Protein AF-A0AAD7VH04-F1 (afdb_monomer_lite)

Secondary structure (DSSP, 8-state):
----TT--S-GGG-SSEE----HHHHHHHHTTTS-HHHHHHHHHHHHHHHTTSHHHHHHTTTTEEEE-SS-GGGG---SS-TTS-S-STTTSHHHHHSEEEESS--S-TTEEE-----S---SSHHHHHHHHHHHHHS---BSEEEEE---TT---HHHHHHHHHHHH-TTEEEEE-BTTBGGGTSHHHHHHHHHTBSS------

InterPro domains:
  IPR004263 Exostosin-like [PTHR11062] (1-199)
  IPR040911 Exostosin, GT47 domain [PF03016] (5-199)

Structure (mmCIF, N/CA/C/O backbone):
data_AF-A0AAD7VH04-F1
#
_entry.id   AF-A0AAD7VH04-F1
#
loop_
_atom_site.group_PDB
_atom_site.id
_atom_site.type_symbol
_atom_site.label_atom_id
_atom_site.label_alt_id
_atom_site.label_comp_id
_atom_site.label_asym_id
_atom_site.label_entity_id
_atom_site.label_seq_id
_atom_site.pdbx_PDB_ins_code
_atom_site.Cartn_x
_atom_site.Cartn_y
_atom_site.Cartn_z
_atom_site.occupancy
_atom_site.B_iso_or_equiv
_atom_site.auth_seq_id
_atom_site.auth_comp_id
_atom_site.auth_asym_id
_atom_site.auth_atom_id
_atom_site.pdbx_PDB_model_num
ATOM 1 N N . MET A 1 1 ? -6.159 -12.070 -13.366 1.00 57.44 1 MET A N 1
ATOM 2 C CA . MET A 1 1 ? -6.227 -10.963 -14.353 1.00 57.44 1 MET A CA 1
ATOM 3 C C . MET A 1 1 ? -6.157 -11.444 -15.817 1.00 57.44 1 MET A C 1
ATOM 5 O O . MET A 1 1 ? -5.460 -10.833 -16.609 1.00 57.44 1 MET A O 1
ATOM 9 N N . LYS A 1 2 ? -6.864 -12.516 -16.225 1.00 64.00 2 LYS A N 1
ATOM 10 C CA . LYS A 1 2 ? -6.882 -12.986 -17.639 1.00 64.00 2 LYS A CA 1
ATOM 11 C C . LYS A 1 2 ? -8.284 -13.033 -18.264 1.00 64.00 2 LYS A C 1
ATOM 13 O O . LYS A 1 2 ? -8.448 -13.551 -19.357 1.00 64.00 2 LYS A O 1
ATOM 18 N N . GLN A 1 3 ? -9.291 -12.537 -17.551 1.00 72.38 3 GLN A N 1
ATOM 19 C CA . GLN A 1 3 ? -10.704 -12.742 -17.887 1.00 72.38 3 GLN A CA 1
ATOM 20 C C . GLN A 1 3 ? -11.363 -11.506 -18.515 1.00 72.38 3 GLN A C 1
ATOM 22 O O . GLN A 1 3 ? -12.528 -11.557 -18.893 1.00 72.38 3 GLN A O 1
ATOM 27 N N . TYR A 1 4 ? -10.636 -10.393 -18.634 1.00 80.25 4 TYR A N 1
ATOM 28 C CA . TYR A 1 4 ? -11.190 -9.152 -19.162 1.00 80.25 4 TYR A CA 1
ATOM 29 C C . TYR A 1 4 ? -11.012 -9.078 -20.678 1.00 80.25 4 TYR A C 1
ATOM 31 O O . TYR A 1 4 ? -9.911 -9.280 -21.189 1.00 80.25 4 TYR A O 1
ATOM 39 N N . LYS A 1 5 ? -12.094 -8.743 -21.390 1.00 86.06 5 LYS A N 1
ATOM 40 C CA . LYS A 1 5 ? -12.118 -8.625 -22.860 1.00 86.06 5 LYS A CA 1
ATOM 41 C C . LYS A 1 5 ? -11.150 -7.565 -23.403 1.00 86.06 5 LYS A C 1
ATOM 43 O O . LYS A 1 5 ? -10.747 -7.652 -24.553 1.00 86.06 5 LYS A O 1
ATOM 48 N N . CYS A 1 6 ? -10.772 -6.584 -22.583 1.00 88.06 6 CYS A N 1
ATOM 49 C CA . CYS A 1 6 ? -9.839 -5.513 -22.940 1.00 88.06 6 CYS A CA 1
ATOM 50 C C . CYS A 1 6 ? -8.355 -5.915 -22.862 1.00 88.06 6 CYS A C 1
ATOM 52 O O . CYS A 1 6 ? -7.484 -5.086 -23.116 1.00 88.06 6 CYS A O 1
ATOM 54 N N . LEU A 1 7 ? -8.041 -7.163 -22.500 1.00 90.94 7 LEU A N 1
ATOM 55 C CA . LEU A 1 7 ? -6.663 -7.639 -22.445 1.00 90.94 7 LEU A CA 1
ATOM 56 C C . LEU A 1 7 ? -6.190 -8.073 -23.830 1.00 90.94 7 LEU A C 1
ATOM 58 O O . LEU A 1 7 ? -6.843 -8.860 -24.510 1.00 90.94 7 LEU A O 1
ATOM 62 N N . THR A 1 8 ? -4.998 -7.622 -24.207 1.00 91.69 8 THR A N 1
ATOM 63 C CA . THR A 1 8 ? -4.321 -8.038 -25.436 1.00 91.69 8 THR A CA 1
ATOM 64 C C . THR A 1 8 ? -2.970 -8.661 -25.105 1.00 91.69 8 THR A C 1
ATOM 66 O O . THR A 1 8 ? -2.280 -8.233 -24.182 1.00 91.69 8 THR A O 1
ATOM 69 N N . LYS A 1 9 ? -2.584 -9.688 -25.869 1.00 89.19 9 LYS A N 1
ATOM 70 C CA . LYS A 1 9 ? -1.216 -10.233 -25.848 1.00 89.19 9 LYS A CA 1
ATOM 71 C C . LYS A 1 9 ? -0.263 -9.436 -26.742 1.00 89.19 9 LYS A C 1
ATOM 73 O O . LYS A 1 9 ? 0.945 -9.578 -26.612 1.00 89.19 9 LYS A O 1
ATOM 78 N N . ASN A 1 10 ? -0.805 -8.631 -27.654 1.00 92.38 10 ASN A N 1
ATOM 79 C CA . ASN A 1 10 ? -0.037 -7.764 -28.533 1.00 92.38 10 ASN A CA 1
ATOM 80 C C . ASN A 1 10 ? 0.115 -6.390 -27.868 1.00 92.38 10 ASN A C 1
ATOM 82 O O . ASN A 1 10 ? -0.846 -5.616 -27.821 1.00 92.38 10 ASN A O 1
ATOM 86 N N . SER A 1 11 ? 1.315 -6.100 -27.357 1.00 92.06 11 SER A N 1
ATOM 87 C CA . SER A 1 11 ? 1.623 -4.853 -26.649 1.00 92.06 11 SER A CA 1
ATOM 88 C C . SER A 1 11 ? 1.484 -3.611 -27.534 1.00 92.06 11 SER A C 1
ATOM 90 O O . SER A 1 11 ? 1.117 -2.551 -27.031 1.00 92.06 11 SER A O 1
ATOM 92 N N . SER A 1 12 ? 1.651 -3.734 -28.856 1.00 91.25 12 SER A N 1
ATOM 93 C CA . SER A 1 12 ? 1.447 -2.625 -29.798 1.00 91.25 12 SER A CA 1
ATOM 94 C C . SER A 1 12 ? 0.001 -2.123 -29.831 1.00 91.25 12 SER A C 1
ATOM 96 O O . SER A 1 12 ? -0.220 -0.949 -30.109 1.00 91.25 12 SER A O 1
ATOM 98 N N . LEU A 1 13 ? -0.974 -2.981 -29.506 1.00 93.56 13 LEU A N 1
ATOM 99 C CA . LEU A 1 13 ? -2.397 -2.623 -29.430 1.00 93.56 13 LEU A CA 1
ATOM 100 C C . LEU A 1 13 ? -2.828 -2.153 -28.031 1.00 93.56 13 LEU A C 1
ATOM 102 O O . LEU A 1 13 ? -3.949 -1.683 -27.860 1.00 93.56 13 LEU A O 1
ATOM 106 N N . ALA A 1 14 ? -1.979 -2.317 -27.013 1.00 94.56 14 ALA A N 1
ATOM 107 C CA . ALA A 1 14 ? -2.334 -1.987 -25.639 1.00 94.56 14 ALA A CA 1
ATOM 108 C C . ALA A 1 14 ? -2.303 -0.469 -25.418 1.00 94.56 14 ALA A C 1
ATOM 110 O O . ALA A 1 14 ? -1.283 0.158 -25.690 1.00 94.56 14 ALA A O 1
ATOM 111 N N . SER A 1 15 ? -3.365 0.122 -24.869 1.00 94.81 15 SER A N 1
ATOM 112 C CA . SER A 1 15 ? -3.372 1.545 -24.478 1.00 94.81 15 SER A CA 1
ATOM 113 C C . SER A 1 15 ? -2.622 1.809 -23.169 1.00 94.81 15 SER A C 1
ATOM 115 O O . SER A 1 15 ? -2.096 2.898 -22.970 1.00 94.81 15 SER A O 1
ATOM 117 N N . VAL A 1 16 ? -2.571 0.809 -22.286 1.00 94.94 16 VAL A N 1
ATOM 118 C CA . VAL A 1 16 ? -1.882 0.846 -20.990 1.00 94.94 16 VAL A CA 1
ATOM 119 C C . VAL A 1 16 ? -1.194 -0.488 -20.727 1.00 94.94 16 VAL A C 1
ATOM 121 O O . VAL A 1 16 ? -1.650 -1.533 -21.196 1.00 94.94 16 VAL A O 1
ATOM 124 N N . ILE A 1 17 ? -0.099 -0.456 -19.973 1.00 95.81 17 ILE A N 1
ATOM 125 C CA . ILE A 1 17 ? 0.767 -1.606 -19.726 1.00 95.81 17 ILE A CA 1
ATOM 126 C C . ILE A 1 17 ? 0.901 -1.818 -18.222 1.00 95.81 17 ILE A C 1
ATOM 128 O O . ILE A 1 17 ? 1.404 -0.971 -17.487 1.00 95.81 17 ILE A O 1
ATOM 132 N N . PHE A 1 18 ? 0.448 -2.978 -17.758 1.00 94.94 18 PHE A N 1
ATOM 133 C CA . PHE A 1 18 ? 0.618 -3.368 -16.367 1.00 94.94 18 PHE A CA 1
ATOM 134 C C . PHE A 1 18 ? 2.040 -3.887 -16.127 1.00 94.94 18 PHE A C 1
ATOM 136 O O . PHE A 1 18 ? 2.479 -4.840 -16.774 1.00 94.94 18 PHE A O 1
ATOM 143 N N . VAL A 1 19 ? 2.742 -3.292 -15.167 1.00 95.88 19 VAL A N 1
ATOM 144 C CA . VAL A 1 19 ? 4.059 -3.738 -14.711 1.00 95.88 19 VAL A CA 1
ATOM 145 C C . VAL A 1 19 ? 3.867 -4.757 -13.595 1.00 95.88 19 VAL A C 1
ATOM 147 O O . VAL A 1 19 ? 3.449 -4.422 -12.485 1.00 95.88 19 VAL A O 1
ATOM 150 N N . LEU A 1 20 ? 4.188 -6.017 -13.889 1.00 92.88 20 LEU A N 1
ATOM 151 C CA . LEU A 1 20 ? 4.135 -7.100 -12.912 1.00 92.88 20 LEU A CA 1
ATOM 152 C C . LEU A 1 20 ? 5.330 -7.004 -11.955 1.00 92.88 20 LEU A C 1
ATOM 154 O O . LEU A 1 20 ? 6.357 -7.645 -12.157 1.00 92.88 20 LEU A O 1
ATOM 158 N N . PHE A 1 21 ? 5.175 -6.198 -10.910 1.00 95.44 21 PHE A N 1
ATOM 159 C CA . PHE A 1 21 ? 6.132 -6.075 -9.819 1.00 95.44 21 PHE A CA 1
ATOM 160 C C . PHE A 1 21 ? 5.371 -5.994 -8.495 1.00 95.44 21 PHE A C 1
ATOM 162 O O . PHE A 1 21 ? 4.589 -5.068 -8.277 1.00 95.44 21 PHE A O 1
ATOM 169 N N . TYR A 1 22 ? 5.573 -6.974 -7.613 1.00 94.81 22 TYR A N 1
ATOM 170 C CA . TYR A 1 22 ? 4.897 -7.043 -6.315 1.00 94.81 22 TYR A CA 1
ATOM 171 C C . TYR A 1 22 ? 5.566 -6.113 -5.297 1.00 94.81 22 TYR A C 1
ATOM 173 O O . TYR A 1 22 ? 6.101 -6.567 -4.289 1.00 94.81 22 TYR A O 1
ATOM 181 N N . ALA A 1 23 ? 5.525 -4.807 -5.564 1.00 95.12 23 ALA A N 1
ATOM 182 C CA . ALA A 1 23 ? 6.267 -3.793 -4.818 1.00 95.12 23 ALA A CA 1
ATOM 183 C C . ALA A 1 23 ? 6.046 -3.877 -3.300 1.00 95.12 23 ALA A C 1
ATOM 185 O O . ALA A 1 23 ? 6.995 -3.780 -2.533 1.00 95.12 23 ALA A O 1
ATOM 186 N N . GLY A 1 24 ? 4.805 -4.102 -2.860 1.00 93.88 24 GLY A N 1
ATOM 187 C CA . GLY A 1 24 ? 4.454 -4.226 -1.446 1.00 93.88 24 GLY A CA 1
ATOM 188 C C . GLY A 1 24 ? 5.037 -5.458 -0.751 1.00 93.88 24 GLY A C 1
ATOM 189 O O . GLY A 1 24 ? 5.383 -5.376 0.427 1.00 93.88 24 GLY A O 1
ATOM 190 N N . LEU A 1 25 ? 5.155 -6.581 -1.468 1.00 93.81 25 LEU A N 1
ATOM 191 C CA . LEU A 1 25 ? 5.804 -7.793 -0.955 1.00 93.81 25 LEU A CA 1
ATOM 192 C C . LEU A 1 25 ? 7.324 -7.634 -0.950 1.00 93.81 25 LEU A C 1
ATOM 194 O O . LEU A 1 25 ? 7.975 -8.038 0.005 1.00 93.81 25 LEU A O 1
ATOM 198 N N . ASP A 1 26 ? 7.876 -7.018 -1.994 1.00 95.25 26 ASP A N 1
ATOM 199 C CA . ASP A 1 26 ? 9.303 -6.723 -2.104 1.00 95.25 26 ASP A CA 1
ATOM 200 C C . ASP A 1 26 ? 9.768 -5.811 -0.959 1.00 95.25 26 ASP A C 1
ATOM 202 O O . ASP A 1 26 ? 10.578 -6.227 -0.135 1.00 95.25 26 ASP A O 1
ATOM 206 N N . VAL A 1 27 ? 9.156 -4.630 -0.798 1.00 94.25 27 VAL A N 1
ATOM 207 C CA . VAL A 1 27 ? 9.502 -3.728 0.312 1.00 94.25 27 VAL A CA 1
ATOM 208 C C . VAL A 1 27 ? 9.226 -4.360 1.674 1.00 94.25 27 VAL A C 1
ATOM 210 O O . VAL A 1 27 ? 10.003 -4.172 2.605 1.00 94.25 27 VAL A O 1
ATOM 213 N N . GLY A 1 28 ? 8.144 -5.135 1.805 1.00 92.62 28 GLY A N 1
ATOM 214 C CA . GLY A 1 28 ? 7.738 -5.747 3.069 1.00 92.62 28 GLY A CA 1
ATOM 215 C C . GLY A 1 28 ? 8.790 -6.676 3.675 1.00 92.62 28 GLY A C 1
ATOM 216 O O . GLY A 1 28 ? 8.825 -6.815 4.892 1.00 92.62 28 GLY A O 1
ATOM 217 N N . GLN A 1 29 ? 9.667 -7.260 2.856 1.00 92.44 29 GLN A N 1
ATOM 218 C CA . GLN A 1 29 ? 10.760 -8.119 3.319 1.00 92.44 29 GLN A CA 1
ATOM 219 C C . GLN A 1 29 ? 11.916 -7.331 3.950 1.00 92.44 29 GLN A C 1
ATOM 221 O O . GLN A 1 29 ? 12.637 -7.881 4.778 1.00 92.44 29 GLN A O 1
ATOM 226 N N . TYR A 1 30 ? 12.088 -6.056 3.581 1.00 93.00 30 TYR A N 1
ATOM 227 C CA . TYR A 1 30 ? 13.303 -5.286 3.881 1.00 93.00 30 TYR A CA 1
ATOM 228 C C . TYR A 1 30 ? 13.056 -3.975 4.650 1.00 93.00 30 TYR A C 1
ATOM 230 O O . TYR A 1 30 ? 13.993 -3.243 4.963 1.00 93.00 30 TYR A O 1
ATOM 238 N N . LEU A 1 31 ? 11.802 -3.637 4.956 1.00 89.19 31 LEU A N 1
ATOM 239 C CA . LEU A 1 31 ? 11.424 -2.296 5.420 1.00 89.19 31 LEU A CA 1
ATOM 240 C C . LEU A 1 31 ? 11.934 -1.919 6.821 1.00 89.19 31 LEU A C 1
ATOM 242 O O . LEU A 1 31 ? 12.114 -0.734 7.082 1.00 89.19 31 LEU A O 1
ATOM 246 N N . TRP A 1 32 ? 12.160 -2.895 7.705 1.00 85.19 32 TRP A N 1
ATOM 247 C CA . TRP A 1 32 ? 12.520 -2.650 9.107 1.00 85.19 32 TRP A CA 1
ATOM 248 C C . TRP A 1 32 ? 14.035 -2.688 9.339 1.00 85.19 32 TRP A C 1
ATOM 250 O O . TRP A 1 32 ? 14.642 -1.639 9.533 1.00 85.19 32 TRP A O 1
ATOM 260 N N . ASP A 1 33 ? 14.664 -3.860 9.231 1.00 86.19 33 ASP A N 1
ATOM 261 C CA . ASP A 1 33 ? 16.024 -4.079 9.761 1.00 86.19 33 ASP A CA 1
ATOM 262 C C . ASP A 1 33 ? 17.125 -4.156 8.689 1.00 86.19 33 ASP A C 1
ATOM 264 O O . ASP A 1 33 ? 18.219 -4.663 8.931 1.00 86.19 33 ASP A O 1
ATOM 268 N N . PHE A 1 34 ? 16.846 -3.667 7.480 1.00 92.81 34 PHE A N 1
ATOM 269 C CA . PHE A 1 34 ? 17.795 -3.694 6.363 1.00 92.81 34 PHE A CA 1
ATOM 270 C C . PHE A 1 34 ? 18.223 -2.292 5.943 1.00 92.81 34 PHE A C 1
ATOM 272 O O . PHE A 1 34 ? 17.442 -1.350 6.036 1.00 92.81 34 PHE A O 1
ATOM 279 N N . ASN A 1 35 ? 19.443 -2.164 5.422 1.00 94.56 35 ASN A N 1
ATOM 280 C CA . ASN A 1 35 ? 19.941 -0.905 4.869 1.00 94.56 35 ASN A CA 1
ATOM 281 C C . ASN A 1 35 ? 19.254 -0.531 3.540 1.00 94.56 35 ASN A C 1
ATOM 283 O O . ASN A 1 35 ? 18.640 -1.366 2.862 1.00 94.56 35 ASN A O 1
ATOM 287 N N . ILE A 1 36 ? 19.394 0.732 3.134 1.00 96.00 36 ILE A N 1
ATOM 288 C CA . ILE A 1 36 ? 18.779 1.264 1.914 1.00 96.00 36 ILE A CA 1
ATOM 289 C C . ILE A 1 36 ? 19.257 0.568 0.639 1.00 96.00 36 ILE A C 1
ATOM 291 O O . ILE A 1 36 ? 18.503 0.515 -0.330 1.00 96.00 36 ILE A O 1
ATOM 295 N N . PHE A 1 37 ? 20.471 0.006 0.622 1.00 95.56 37 PHE A N 1
ATOM 296 C CA . PHE A 1 37 ? 20.987 -0.708 -0.547 1.00 95.56 37 PHE A CA 1
ATOM 297 C C . PHE A 1 37 ? 20.201 -1.990 -0.813 1.00 95.56 37 PHE A C 1
ATOM 299 O O . PHE A 1 37 ? 19.857 -2.255 -1.963 1.00 95.56 37 PHE A O 1
ATOM 306 N N . VAL A 1 38 ? 19.880 -2.751 0.237 1.00 96.50 38 VAL A N 1
ATOM 307 C CA . VAL A 1 38 ? 19.041 -3.952 0.130 1.00 96.50 38 VAL A CA 1
ATOM 308 C C . VAL A 1 38 ? 17.605 -3.564 -0.219 1.00 96.50 38 VAL A C 1
ATOM 310 O O . VAL A 1 38 ? 17.035 -4.128 -1.149 1.00 96.50 38 VAL A O 1
ATOM 313 N N . ARG A 1 39 ? 17.047 -2.547 0.456 1.00 95.81 39 ARG A N 1
ATOM 314 C CA . ARG A 1 39 ? 15.681 -2.051 0.199 1.00 95.81 39 ARG A CA 1
ATOM 315 C C . ARG A 1 39 ? 15.471 -1.598 -1.252 1.00 95.81 39 ARG A C 1
ATOM 317 O O . ARG A 1 39 ? 14.383 -1.767 -1.793 1.00 95.81 39 ARG A O 1
ATOM 324 N N . ASP A 1 40 ? 16.491 -1.013 -1.880 1.00 97.12 40 ASP A N 1
ATOM 325 C CA . ASP A 1 40 ? 16.407 -0.472 -3.241 1.00 97.12 40 ASP A CA 1
ATOM 326 C C . ASP A 1 40 ? 16.902 -1.436 -4.336 1.00 97.12 40 ASP A C 1
ATOM 328 O O . ASP A 1 40 ? 16.769 -1.111 -5.520 1.00 97.12 40 ASP A O 1
ATOM 332 N N . ALA A 1 41 ? 17.457 -2.604 -3.989 1.00 96.94 41 ALA A N 1
ATOM 333 C CA . ALA A 1 41 ? 18.080 -3.525 -4.944 1.00 96.94 41 ALA A CA 1
ATOM 334 C C . ALA A 1 41 ? 17.102 -4.019 -6.028 1.00 96.94 41 ALA A C 1
ATOM 336 O O . ALA A 1 41 ? 17.278 -3.684 -7.205 1.00 96.94 41 ALA A O 1
ATOM 337 N N . SER A 1 42 ? 16.044 -4.747 -5.651 1.00 96.44 42 SER A N 1
ATOM 338 C CA . SER A 1 42 ? 15.042 -5.252 -6.605 1.00 96.44 42 SER A CA 1
ATOM 339 C C . SER A 1 42 ? 14.320 -4.123 -7.352 1.00 96.44 42 SER A C 1
ATOM 341 O O . SER A 1 42 ? 14.213 -4.205 -8.579 1.00 96.44 42 SER A O 1
ATOM 343 N N . PRO A 1 43 ? 13.876 -3.030 -6.689 1.00 96.62 43 PRO A N 1
ATOM 344 C CA . PRO A 1 43 ? 13.309 -1.866 -7.365 1.00 96.62 43 PRO A CA 1
ATOM 345 C C . PRO A 1 43 ? 14.216 -1.298 -8.463 1.00 96.62 43 PRO A C 1
ATOM 347 O O . PRO A 1 43 ? 13.759 -1.012 -9.572 1.00 96.62 43 PRO A O 1
ATOM 350 N N . LYS A 1 44 ? 15.516 -1.163 -8.185 1.00 97.19 44 LYS A N 1
ATOM 351 C CA . LYS A 1 44 ? 16.497 -0.630 -9.136 1.00 97.19 44 LYS A CA 1
ATOM 352 C C . LYS A 1 44 ? 16.720 -1.572 -10.316 1.00 97.19 44 LYS A C 1
ATOM 354 O O . LYS A 1 44 ? 16.824 -1.107 -11.453 1.00 97.19 44 LYS A O 1
ATOM 359 N N . GLU A 1 45 ? 16.798 -2.878 -10.079 1.00 97.25 45 GLU A N 1
ATOM 360 C CA . GLU A 1 45 ? 16.910 -3.871 -11.153 1.00 97.25 45 GLU A CA 1
ATOM 361 C C . GLU A 1 45 ? 15.658 -3.914 -12.028 1.00 97.25 45 GLU A C 1
ATOM 363 O O . GLU A 1 45 ? 15.770 -3.902 -13.257 1.00 97.25 45 GLU A O 1
ATOM 368 N N . GLN A 1 46 ? 14.476 -3.859 -11.412 1.00 96.50 46 GLN A N 1
ATOM 369 C CA . GLN A 1 46 ? 13.199 -3.803 -12.114 1.00 96.50 46 GLN A CA 1
ATOM 370 C C . GLN A 1 46 ? 13.126 -2.590 -13.048 1.00 96.50 46 GLN A C 1
ATOM 372 O O . GLN A 1 46 ? 12.747 -2.743 -14.210 1.00 96.50 46 GLN A O 1
ATOM 377 N N . MET A 1 47 ? 13.526 -1.399 -12.585 1.00 96.69 47 MET A N 1
ATOM 378 C CA . MET A 1 47 ? 13.529 -0.195 -13.425 1.00 96.69 47 MET A CA 1
ATOM 379 C C . MET A 1 47 ? 14.514 -0.302 -14.591 1.00 96.69 47 MET A C 1
ATOM 381 O O . MET A 1 47 ? 14.137 -0.047 -15.734 1.00 96.69 47 MET A O 1
ATOM 385 N N . LYS A 1 48 ? 15.740 -0.781 -14.339 1.00 96.62 48 LYS A N 1
ATOM 386 C CA . LYS A 1 48 ? 16.747 -1.017 -15.390 1.00 96.62 48 LYS A CA 1
ATOM 387 C C . LYS A 1 48 ? 16.295 -2.034 -16.436 1.00 96.62 48 LYS A C 1
ATOM 389 O O . LYS A 1 48 ? 16.674 -1.939 -17.603 1.00 96.62 48 LYS A O 1
ATOM 394 N N . TRP A 1 49 ? 15.569 -3.063 -16.014 1.00 96.69 49 TRP A N 1
ATOM 395 C CA . TRP A 1 49 ? 15.014 -4.073 -16.907 1.00 96.69 49 TRP A CA 1
ATOM 396 C C . TRP A 1 49 ? 13.864 -3.499 -17.733 1.00 96.69 49 TRP A C 1
ATOM 398 O O . TRP A 1 49 ? 13.792 -3.745 -18.938 1.00 96.69 49 TRP A O 1
ATOM 408 N N . LEU A 1 50 ? 12.993 -2.714 -17.096 1.00 96.50 50 LEU A N 1
ATOM 409 C CA . LEU A 1 50 ? 11.798 -2.151 -17.710 1.00 96.50 50 LEU A CA 1
ATOM 410 C C . LEU A 1 50 ? 12.144 -1.097 -18.764 1.00 96.50 50 LEU A C 1
ATOM 412 O O . LEU A 1 50 ? 11.612 -1.163 -19.868 1.00 96.50 50 LEU A O 1
ATOM 416 N N . SER A 1 51 ? 13.099 -0.202 -18.490 1.00 96.38 51 SER A N 1
ATOM 417 C CA . SER A 1 51 ? 13.508 0.846 -19.439 1.00 96.38 51 SER A CA 1
ATOM 418 C C . SER A 1 51 ? 14.134 0.317 -20.734 1.00 96.38 51 SER A C 1
ATOM 420 O O . SER A 1 51 ? 14.170 1.020 -21.746 1.00 96.38 51 SER A O 1
ATOM 422 N N . LYS A 1 52 ? 14.584 -0.944 -20.744 1.00 96.88 52 LYS A N 1
ATOM 423 C CA . LYS A 1 52 ? 15.110 -1.625 -21.938 1.00 96.88 52 LYS A CA 1
ATOM 424 C C . LYS A 1 52 ? 14.022 -2.242 -22.818 1.00 96.88 52 LYS A C 1
ATOM 426 O O . LYS A 1 52 ? 14.327 -2.662 -23.935 1.00 96.88 52 LYS A O 1
ATOM 431 N N . ARG A 1 53 ? 12.776 -2.327 -22.343 1.00 96.19 53 ARG A N 1
ATOM 432 C CA . ARG A 1 53 ? 11.675 -2.951 -23.085 1.00 96.19 53 ARG A CA 1
ATOM 433 C C . ARG A 1 53 ? 11.226 -2.065 -24.253 1.00 96.19 53 ARG A C 1
ATOM 435 O O . ARG A 1 53 ? 11.194 -0.843 -24.104 1.00 96.19 53 ARG A O 1
ATOM 442 N N . PRO A 1 54 ? 10.888 -2.637 -25.424 1.00 95.94 54 PRO A N 1
ATOM 443 C CA . PRO A 1 54 ? 10.387 -1.847 -26.548 1.00 95.94 54 PRO A CA 1
ATOM 444 C C . PRO A 1 54 ? 9.089 -1.112 -26.190 1.00 95.94 54 PRO A C 1
ATOM 446 O O . PRO A 1 54 ? 8.912 0.037 -26.587 1.00 95.94 54 PRO A O 1
ATOM 449 N N . GLU A 1 55 ? 8.240 -1.727 -25.365 1.00 96.00 55 GLU A N 1
ATOM 450 C CA . GLU A 1 55 ? 7.020 -1.133 -24.818 1.00 96.00 55 GLU A CA 1
ATOM 451 C C . GLU A 1 55 ? 7.282 0.184 -24.086 1.00 96.00 55 GLU A C 1
ATOM 453 O O . GLU A 1 55 ? 6.559 1.161 -24.278 1.00 96.00 55 GLU A O 1
ATOM 458 N N . TRP A 1 56 ? 8.352 0.232 -23.289 1.00 96.94 56 TRP A N 1
ATOM 459 C CA . TRP A 1 56 ? 8.726 1.418 -22.529 1.00 96.94 56 TRP A CA 1
ATOM 460 C C . TRP A 1 56 ? 9.006 2.615 -23.434 1.00 96.94 56 TRP A C 1
ATOM 462 O O . TRP A 1 56 ? 8.585 3.731 -23.142 1.00 96.94 56 TRP A O 1
ATOM 472 N N . LYS A 1 57 ? 9.691 2.386 -24.561 1.00 95.00 57 LYS A N 1
ATOM 473 C CA . LYS A 1 57 ? 10.123 3.443 -25.488 1.00 95.00 57 LYS A CA 1
ATOM 474 C C . LYS A 1 57 ? 8.962 4.145 -26.191 1.00 95.00 57 LYS A C 1
ATOM 476 O O . LYS A 1 57 ? 9.151 5.253 -26.679 1.00 95.00 57 LYS A O 1
ATOM 481 N N . ARG A 1 58 ? 7.775 3.531 -26.234 1.00 94.94 58 ARG A N 1
ATOM 482 C CA . ARG A 1 58 ? 6.599 4.094 -26.910 1.00 94.94 58 ARG A CA 1
ATOM 483 C C . ARG A 1 58 ? 6.132 5.398 -26.266 1.00 94.94 58 ARG A C 1
ATOM 485 O O . ARG A 1 58 ? 5.887 6.368 -26.973 1.00 94.94 58 ARG A O 1
ATOM 492 N N . MET A 1 59 ? 6.010 5.416 -24.939 1.00 96.12 59 MET A N 1
ATOM 493 C CA . MET A 1 59 ? 5.547 6.585 -24.173 1.00 96.12 59 MET A CA 1
ATOM 494 C C . MET A 1 59 ? 6.446 6.908 -22.973 1.00 96.12 59 MET A C 1
ATOM 496 O O . MET A 1 59 ? 6.032 7.606 -22.046 1.00 96.12 59 MET A O 1
ATOM 500 N N . TRP A 1 60 ? 7.677 6.397 -22.974 1.00 96.06 60 TRP A N 1
ATOM 501 C CA . TRP A 1 60 ? 8.672 6.607 -21.918 1.00 96.06 60 TRP A CA 1
ATOM 502 C C . TRP A 1 60 ? 8.160 6.254 -20.514 1.00 96.06 60 TRP A C 1
ATOM 504 O O . TRP A 1 60 ? 8.515 6.922 -19.545 1.00 96.06 60 TRP A O 1
ATOM 514 N N . GLY A 1 61 ? 7.306 5.230 -20.415 1.00 95.81 61 GLY A N 1
ATOM 515 C CA . GLY A 1 61 ? 6.713 4.763 -19.160 1.00 95.81 61 GLY A CA 1
ATOM 516 C C . GLY A 1 61 ? 5.377 5.395 -18.766 1.00 95.81 61 GLY A C 1
ATOM 517 O O . GLY A 1 61 ? 4.750 4.910 -17.831 1.00 95.81 61 GLY A O 1
ATOM 518 N N . ARG A 1 62 ? 4.888 6.423 -19.473 1.00 96.31 62 ARG A N 1
ATOM 519 C CA . ARG A 1 62 ? 3.637 7.129 -19.106 1.00 96.31 62 ARG A CA 1
ATOM 520 C C . ARG A 1 62 ? 2.367 6.296 -19.261 1.00 96.31 62 ARG A C 1
ATOM 522 O O . ARG A 1 62 ? 1.365 6.573 -18.617 1.00 96.31 62 ARG A O 1
ATOM 529 N N . ASP A 1 63 ? 2.412 5.277 -20.110 1.00 96.88 63 ASP A N 1
ATOM 530 C CA . ASP A 1 63 ? 1.377 4.254 -20.271 1.00 96.88 63 ASP A CA 1
ATOM 531 C C . ASP A 1 63 ? 1.538 3.071 -19.308 1.00 96.88 63 ASP A C 1
ATOM 533 O O . ASP A 1 63 ? 0.731 2.142 -19.351 1.00 96.88 63 ASP A O 1
ATOM 537 N N . HIS A 1 64 ? 2.563 3.073 -18.453 1.00 97.44 64 HIS A N 1
ATOM 538 C CA . HIS A 1 64 ? 2.826 1.985 -17.524 1.00 97.44 64 HIS A CA 1
ATOM 539 C C . HIS A 1 64 ? 2.245 2.283 -16.145 1.00 97.44 64 HIS A C 1
ATOM 541 O O . HIS A 1 64 ? 2.335 3.398 -15.623 1.00 97.44 64 HIS A O 1
ATOM 547 N N . PHE A 1 65 ? 1.678 1.254 -15.525 1.00 96.75 65 PHE A N 1
ATOM 548 C CA . PHE A 1 65 ? 1.201 1.337 -14.152 1.00 96.75 65 PHE A CA 1
ATOM 549 C C . PHE A 1 65 ? 1.519 0.071 -13.362 1.00 96.75 65 PHE A C 1
ATOM 551 O O . PHE A 1 65 ? 1.613 -1.020 -13.925 1.00 96.75 65 PHE A O 1
ATOM 558 N N . LEU A 1 66 ? 1.652 0.208 -12.043 1.00 95.81 66 LEU A N 1
ATOM 559 C CA . LEU A 1 66 ? 1.851 -0.915 -11.125 1.00 95.81 66 LEU A CA 1
ATOM 560 C C . LEU A 1 66 ? 0.939 -0.811 -9.905 1.00 95.81 66 LEU A C 1
ATOM 562 O O . LEU A 1 66 ? 0.528 0.279 -9.516 1.00 95.81 66 LEU A O 1
ATOM 566 N N . VAL A 1 67 ? 0.642 -1.951 -9.284 1.00 94.56 67 VAL A N 1
ATOM 567 C CA . VAL A 1 67 ? -0.116 -2.008 -8.028 1.00 94.56 67 VAL A CA 1
ATOM 568 C C . VAL A 1 67 ? 0.866 -2.170 -6.877 1.00 94.56 67 VAL A C 1
ATOM 570 O O . VAL A 1 67 ? 1.545 -3.186 -6.769 1.00 94.56 67 VAL A O 1
ATOM 573 N N . GLY A 1 68 ? 0.935 -1.161 -6.010 1.00 93.19 68 GLY A N 1
ATOM 574 C CA . GLY A 1 68 ? 1.863 -1.130 -4.884 1.00 93.19 68 GLY A CA 1
ATOM 575 C C . GLY A 1 68 ? 1.488 -2.089 -3.758 1.00 93.19 68 GLY A C 1
ATOM 576 O O . GLY A 1 68 ? 2.363 -2.586 -3.063 1.00 93.19 68 GLY A O 1
ATOM 577 N N . GLY A 1 69 ? 0.193 -2.337 -3.536 1.00 90.94 69 GLY A N 1
ATOM 578 C CA . GLY A 1 69 ? -0.292 -3.177 -2.428 1.00 90.94 69 GLY A CA 1
ATOM 579 C C . GLY A 1 69 ? -0.022 -2.614 -1.024 1.00 90.94 69 GLY A C 1
ATOM 580 O O . GLY A 1 69 ? -0.332 -3.266 -0.033 1.00 90.94 69 GLY A O 1
ATOM 581 N N . ARG A 1 70 ? 0.551 -1.408 -0.932 1.00 92.31 70 ARG A N 1
ATOM 582 C CA . ARG A 1 70 ? 0.838 -0.654 0.295 1.00 92.31 70 ARG A CA 1
ATOM 583 C C . ARG A 1 70 ? 0.596 0.841 0.058 1.00 92.31 70 ARG A C 1
ATOM 585 O O . ARG A 1 70 ? 0.120 1.238 -1.011 1.00 92.31 70 ARG A O 1
ATOM 592 N N . ILE A 1 71 ? 0.867 1.671 1.060 1.00 92.69 71 ILE A N 1
ATOM 593 C CA . ILE A 1 71 ? 0.738 3.130 0.953 1.00 92.69 71 ILE A CA 1
ATOM 594 C C . ILE A 1 71 ? 1.861 3.708 0.079 1.00 92.69 71 ILE A C 1
ATOM 596 O O . ILE A 1 71 ? 2.969 3.182 0.071 1.00 92.69 71 ILE A O 1
ATOM 600 N N . ALA A 1 72 ? 1.604 4.807 -0.635 1.00 93.88 72 ALA A N 1
ATOM 601 C CA . ALA A 1 72 ? 2.579 5.402 -1.555 1.00 93.88 72 ALA A CA 1
ATOM 602 C C . ALA A 1 72 ? 3.892 5.832 -0.872 1.00 93.88 72 ALA A C 1
ATOM 604 O O . ALA A 1 72 ? 4.946 5.824 -1.506 1.00 93.88 72 ALA A O 1
ATOM 605 N N . TRP A 1 73 ? 3.838 6.166 0.422 1.00 92.50 73 TRP A N 1
ATOM 606 C CA . TRP A 1 73 ? 5.007 6.531 1.228 1.00 92.50 73 TRP A CA 1
ATOM 607 C C . TRP A 1 73 ? 6.061 5.422 1.324 1.00 92.50 73 TRP A C 1
ATOM 609 O O . TRP A 1 73 ? 7.246 5.732 1.394 1.00 92.50 73 TRP A O 1
ATOM 619 N N . ASP A 1 74 ? 5.667 4.149 1.231 1.00 95.12 74 ASP A N 1
ATOM 620 C CA . ASP A 1 74 ? 6.601 3.013 1.281 1.00 95.12 74 ASP A CA 1
ATOM 621 C C . ASP A 1 74 ? 7.530 2.966 0.051 1.00 95.12 74 ASP A C 1
ATOM 623 O O . ASP A 1 74 ? 8.546 2.272 0.052 1.00 95.12 74 ASP A O 1
ATOM 627 N N . PHE A 1 75 ? 7.205 3.725 -1.000 1.00 95.94 75 PHE A N 1
ATOM 628 C CA . PHE A 1 75 ? 7.906 3.726 -2.286 1.00 95.94 75 PHE A CA 1
ATOM 629 C C . PHE A 1 75 ? 8.548 5.074 -2.641 1.00 95.94 75 PHE A C 1
ATOM 631 O O . PHE A 1 75 ? 8.967 5.271 -3.787 1.00 95.94 75 PHE A O 1
ATOM 638 N N . ARG A 1 76 ? 8.574 6.026 -1.696 1.00 94.12 76 ARG A N 1
ATOM 639 C CA . ARG A 1 76 ? 8.996 7.419 -1.925 1.00 94.12 76 ARG A CA 1
ATOM 640 C C . ARG A 1 76 ? 9.958 7.952 -0.861 1.00 94.12 76 ARG A C 1
ATOM 642 O O . ARG A 1 76 ? 9.828 9.092 -0.419 1.00 94.12 76 ARG A O 1
ATOM 649 N N . ARG A 1 77 ? 10.949 7.156 -0.469 1.00 94.44 77 ARG A N 1
ATOM 650 C CA . ARG A 1 77 ? 11.998 7.601 0.457 1.00 94.44 77 ARG A CA 1
ATOM 651 C C . ARG A 1 77 ? 12.840 8.731 -0.148 1.00 94.44 77 ARG A C 1
ATOM 653 O O . ARG A 1 77 ? 13.552 8.523 -1.129 1.00 94.44 77 ARG A O 1
ATOM 660 N N . SER A 1 78 ? 12.788 9.921 0.447 1.00 90.19 78 SER A N 1
ATOM 661 C CA . SER A 1 78 ? 13.448 11.124 -0.084 1.00 90.19 78 SER A CA 1
ATOM 662 C C . SER A 1 78 ? 14.953 11.205 0.194 1.00 90.19 78 SER A C 1
ATOM 664 O O . SER A 1 78 ? 15.681 11.750 -0.633 1.00 90.19 78 SER A O 1
ATOM 666 N N . LEU A 1 79 ? 15.426 10.664 1.321 1.00 93.75 79 LEU A N 1
ATOM 667 C CA . LEU A 1 79 ? 16.815 10.775 1.787 1.00 93.75 79 LEU A CA 1
ATOM 668 C C . LEU A 1 79 ? 17.539 9.425 1.737 1.00 93.75 79 LEU A C 1
ATOM 670 O O . LEU A 1 79 ? 16.925 8.389 1.991 1.00 93.75 79 LEU A O 1
ATOM 674 N N . ASP A 1 80 ? 18.839 9.437 1.432 1.00 94.00 80 ASP A N 1
ATOM 675 C CA . ASP A 1 80 ? 19.712 8.253 1.486 1.00 94.00 80 ASP A CA 1
ATOM 676 C C . ASP A 1 80 ? 20.257 8.031 2.893 1.00 94.00 80 ASP A C 1
ATOM 678 O O . ASP A 1 80 ? 21.424 8.271 3.177 1.00 94.00 80 ASP A O 1
ATOM 682 N N . ASP A 1 81 ? 19.362 7.583 3.765 1.00 93.69 81 ASP A N 1
ATOM 683 C CA . ASP A 1 81 ? 19.638 7.280 5.162 1.00 93.69 81 ASP A CA 1
ATOM 684 C C . ASP A 1 81 ? 18.853 6.017 5.555 1.00 93.69 81 ASP A C 1
ATOM 686 O O . ASP A 1 81 ? 17.655 5.907 5.267 1.00 93.69 81 ASP A O 1
ATOM 690 N N . ASP A 1 82 ? 19.536 5.058 6.187 1.00 92.94 82 ASP A N 1
ATOM 691 C CA . ASP A 1 82 ? 18.983 3.773 6.640 1.00 92.94 82 ASP A CA 1
ATOM 692 C C . ASP A 1 82 ? 17.829 3.938 7.642 1.00 92.94 82 ASP A C 1
ATOM 694 O O . ASP A 1 82 ? 16.910 3.109 7.678 1.00 92.94 82 ASP A O 1
ATOM 698 N N . SER A 1 83 ? 17.826 5.042 8.395 1.00 90.81 83 SER A N 1
ATOM 699 C CA . SER A 1 83 ? 16.768 5.396 9.344 1.00 90.81 83 SER A CA 1
ATOM 700 C C . SER A 1 83 ? 15.476 5.871 8.672 1.00 90.81 83 SER A C 1
ATOM 702 O O . SER A 1 83 ? 14.415 5.871 9.301 1.00 90.81 83 SER A O 1
ATOM 704 N N . VAL A 1 84 ? 15.523 6.259 7.392 1.00 92.50 84 VAL A N 1
ATOM 705 C CA . VAL A 1 84 ? 14.362 6.811 6.691 1.00 92.50 84 VAL A CA 1
ATOM 706 C C . VAL A 1 84 ? 13.543 5.689 6.054 1.00 92.50 84 VAL A C 1
ATOM 708 O O . VAL A 1 84 ? 14.059 4.765 5.426 1.00 92.50 84 VAL A O 1
ATOM 711 N N . TRP A 1 85 ? 12.224 5.779 6.217 1.00 93.06 85 TRP A N 1
ATOM 712 C CA . TRP A 1 85 ? 11.267 4.757 5.804 1.00 93.06 85 TRP A CA 1
ATOM 713 C C . TRP A 1 85 ? 11.142 4.615 4.279 1.00 93.06 85 TRP A C 1
ATOM 715 O O . TRP A 1 85 ? 11.046 5.610 3.557 1.00 93.06 85 TRP A O 1
ATOM 725 N N . GLY A 1 86 ? 11.033 3.370 3.806 1.00 94.94 86 GLY A N 1
ATOM 726 C CA . GLY A 1 86 ? 10.631 3.037 2.436 1.00 94.94 86 GLY A CA 1
ATOM 727 C C . GLY A 1 86 ? 11.770 2.841 1.429 1.00 94.94 86 GLY A C 1
ATOM 728 O O . GLY A 1 86 ? 12.959 2.874 1.750 1.00 94.94 86 GLY A O 1
ATOM 729 N N . THR A 1 87 ? 11.373 2.626 0.175 1.00 96.12 87 THR A N 1
ATOM 730 C CA . THR A 1 87 ? 12.259 2.471 -0.993 1.00 96.12 87 THR A CA 1
ATOM 731 C C . THR A 1 87 ? 12.244 3.718 -1.874 1.00 96.12 87 THR A C 1
ATOM 733 O O . THR A 1 87 ? 11.373 4.584 -1.743 1.00 96.12 87 THR A O 1
ATOM 736 N N . LYS A 1 88 ? 13.167 3.785 -2.836 1.00 95.94 88 LYS A N 1
ATOM 737 C CA . LYS A 1 88 ? 13.181 4.795 -3.908 1.00 95.94 88 LYS A CA 1
ATOM 738 C C . LYS A 1 88 ? 12.432 4.388 -5.180 1.00 95.94 88 LYS A C 1
ATOM 740 O O . LYS A 1 88 ? 12.534 5.099 -6.178 1.00 95.94 88 LYS A O 1
ATOM 745 N N . LEU A 1 89 ? 11.655 3.300 -5.161 1.00 96.56 89 LEU A N 1
ATOM 746 C CA . LEU A 1 89 ? 10.975 2.737 -6.338 1.00 96.56 89 LEU A CA 1
ATOM 747 C C . LEU A 1 89 ? 10.302 3.798 -7.230 1.00 96.56 89 LEU A C 1
ATOM 749 O O . LEU A 1 89 ? 10.548 3.823 -8.434 1.00 96.56 89 LEU A O 1
ATOM 753 N N . MET A 1 90 ? 9.496 4.694 -6.648 1.00 96.06 90 MET A N 1
ATOM 754 C CA . MET A 1 90 ? 8.770 5.739 -7.390 1.00 96.06 90 MET A CA 1
ATOM 755 C C . MET A 1 90 ? 9.548 7.052 -7.551 1.00 96.06 90 MET A C 1
ATOM 757 O O . MET A 1 90 ? 9.038 8.004 -8.141 1.00 96.06 90 MET A O 1
ATOM 761 N N . LEU A 1 91 ? 10.770 7.126 -7.020 1.00 95.12 91 LEU A N 1
ATOM 762 C CA . LEU A 1 91 ? 11.670 8.274 -7.144 1.00 95.12 91 LEU A CA 1
ATOM 763 C C . LEU A 1 91 ? 12.827 8.032 -8.121 1.00 95.12 91 LEU A C 1
ATOM 765 O O . LEU A 1 91 ? 13.483 9.000 -8.514 1.00 95.12 91 LEU A O 1
ATOM 769 N N . PHE A 1 92 ? 13.042 6.791 -8.568 1.00 95.19 92 PHE A N 1
ATOM 770 C CA . PHE A 1 92 ? 13.852 6.508 -9.753 1.00 95.19 92 PHE A CA 1
ATOM 771 C C . PHE A 1 92 ? 13.270 7.185 -10.999 1.00 95.19 92 PHE A C 1
ATOM 773 O O . PHE A 1 92 ? 12.075 7.482 -11.060 1.00 95.19 92 PHE A O 1
ATOM 780 N N . LEU A 1 93 ? 14.124 7.436 -11.998 1.00 93.88 93 LEU A N 1
ATOM 781 C CA . LEU A 1 93 ? 13.734 8.127 -13.232 1.00 93.88 93 LEU A CA 1
ATOM 782 C C . LEU A 1 93 ? 12.575 7.411 -13.932 1.00 93.88 93 LEU A C 1
ATOM 784 O O . LEU A 1 93 ? 11.610 8.052 -14.337 1.00 93.88 93 LEU A O 1
ATOM 788 N N . GLU A 1 94 ? 12.637 6.084 -14.006 1.00 95.56 94 GLU A N 1
ATOM 789 C CA . GLU A 1 94 ? 11.573 5.256 -14.556 1.00 95.56 94 GLU A CA 1
ATOM 790 C C . GLU A 1 94 ? 10.309 5.311 -13.692 1.00 95.56 94 GLU A C 1
ATOM 792 O O . GLU A 1 94 ? 9.220 5.560 -14.204 1.00 95.56 94 GLU A O 1
ATOM 797 N N . GLY A 1 95 ? 10.450 5.160 -12.372 1.00 95.31 95 GLY A N 1
ATOM 798 C CA . GLY A 1 95 ? 9.335 5.217 -11.424 1.00 95.31 95 GLY A CA 1
ATOM 799 C C . GLY A 1 95 ? 8.518 6.504 -11.539 1.00 95.31 95 GLY A C 1
ATOM 800 O O . GLY A 1 95 ? 7.291 6.454 -11.575 1.00 95.31 95 GLY A O 1
ATOM 801 N N . LYS A 1 96 ? 9.185 7.655 -11.685 1.00 95.06 96 LYS A N 1
ATOM 802 C CA . LYS A 1 96 ? 8.535 8.968 -11.849 1.00 95.06 96 LYS A CA 1
ATOM 803 C C . LYS A 1 96 ? 7.657 9.078 -13.098 1.00 95.06 96 LYS A C 1
ATOM 805 O O . LYS A 1 96 ? 6.733 9.886 -13.102 1.00 95.06 96 LYS A O 1
ATOM 810 N N . ASN A 1 97 ? 7.928 8.288 -14.135 1.00 95.81 97 ASN A N 1
ATOM 811 C CA . ASN A 1 97 ? 7.150 8.319 -15.372 1.00 95.81 97 ASN A CA 1
ATOM 812 C C . ASN A 1 97 ? 5.951 7.366 -15.363 1.00 95.81 97 ASN A C 1
ATOM 814 O O . ASN A 1 97 ? 5.093 7.505 -16.227 1.00 95.81 97 ASN A O 1
ATOM 818 N N . MET A 1 98 ? 5.877 6.427 -14.420 1.00 96.12 98 MET A N 1
ATOM 819 C CA . MET A 1 98 ? 4.778 5.462 -14.319 1.00 96.12 98 MET A CA 1
ATOM 820 C C . MET A 1 98 ? 3.718 5.895 -13.317 1.00 96.12 98 MET A C 1
ATOM 822 O O . MET A 1 98 ? 3.990 6.682 -12.413 1.00 96.12 98 MET A O 1
ATOM 826 N N . THR A 1 99 ? 2.534 5.293 -13.413 1.00 96.69 99 THR A N 1
ATOM 827 C CA . THR A 1 99 ? 1.464 5.468 -12.424 1.00 96.69 99 THR A CA 1
ATOM 828 C C . THR A 1 99 ? 1.507 4.381 -11.345 1.00 96.69 99 THR A C 1
ATOM 830 O O . THR A 1 99 ? 1.480 3.187 -11.643 1.00 96.69 99 THR A O 1
ATOM 833 N N . LEU A 1 100 ? 1.517 4.773 -10.071 1.00 96.62 100 LEU A N 1
ATOM 834 C CA . LEU A 1 100 ? 1.372 3.856 -8.939 1.00 96.62 100 LEU A CA 1
ATOM 835 C C . LEU A 1 100 ? -0.087 3.781 -8.483 1.00 96.62 100 LEU A C 1
ATOM 837 O O . LEU A 1 100 ? -0.649 4.772 -8.033 1.00 96.62 100 LEU A O 1
ATOM 841 N N . LEU A 1 101 ? -0.673 2.588 -8.487 1.00 95.31 101 LEU A N 1
ATOM 842 C CA . LEU A 1 101 ? -1.919 2.308 -7.776 1.00 95.31 101 LEU A CA 1
ATOM 843 C C . LEU A 1 101 ? -1.574 1.901 -6.338 1.00 95.31 101 LEU A C 1
ATOM 845 O O . LEU A 1 101 ? -1.055 0.809 -6.099 1.00 95.31 101 LEU A O 1
ATOM 849 N N . SER A 1 102 ? -1.815 2.790 -5.379 1.00 93.69 102 SER A N 1
ATOM 850 C CA . SER A 1 102 ? -1.464 2.600 -3.965 1.00 93.69 102 SER A CA 1
ATOM 851 C C . SER A 1 102 ? -2.703 2.586 -3.085 1.00 93.69 102 SER A C 1
ATOM 853 O O . SER A 1 102 ? -3.739 3.115 -3.456 1.00 93.69 102 SER A O 1
ATOM 855 N N . ILE A 1 103 ? -2.602 2.020 -1.889 1.00 91.44 103 ILE A N 1
ATOM 856 C CA . ILE A 1 103 ? -3.717 2.018 -0.933 1.00 91.44 103 ILE A CA 1
ATOM 857 C C . ILE A 1 103 ? -4.045 3.441 -0.442 1.00 91.44 103 ILE A C 1
ATOM 859 O O . ILE A 1 103 ? -5.190 3.792 -0.172 1.00 91.44 103 ILE A O 1
ATOM 863 N N . LYS A 1 104 ? -3.009 4.270 -0.311 1.00 88.19 104 LYS A N 1
ATOM 864 C CA . LYS A 1 104 ? -3.114 5.669 0.087 1.00 88.19 104 LYS A CA 1
ATOM 865 C C . LYS A 1 104 ? -2.101 6.472 -0.702 1.00 88.19 104 LYS A C 1
ATOM 867 O O . LYS A 1 104 ? -0.900 6.232 -0.554 1.00 88.19 104 LYS A O 1
ATOM 872 N N . SER A 1 105 ? -2.599 7.440 -1.461 1.00 85.50 105 SER A N 1
ATOM 873 C CA . SER A 1 105 ? -1.764 8.381 -2.192 1.00 85.50 105 SER A CA 1
ATOM 874 C C . SER A 1 105 ? -0.936 9.265 -1.251 1.00 85.50 105 SER A C 1
ATOM 876 O O . SER A 1 105 ? -1.345 9.591 -0.132 1.00 85.50 105 SER A O 1
ATOM 878 N N . ALA A 1 106 ? 0.255 9.634 -1.713 1.00 80.94 106 ALA A N 1
ATOM 879 C CA . ALA A 1 106 ? 1.151 10.600 -1.092 1.00 80.94 106 ALA A CA 1
ATOM 880 C C . ALA A 1 106 ? 1.024 12.001 -1.729 1.00 80.94 106 ALA A C 1
ATOM 882 O O . ALA A 1 106 ? 1.903 12.834 -1.528 1.00 80.94 106 ALA A O 1
ATOM 883 N N . SER A 1 107 ? -0.065 12.258 -2.467 1.00 76.75 107 SER A N 1
ATOM 884 C CA . SER A 1 107 ? -0.357 13.528 -3.147 1.00 76.75 107 SER A CA 1
ATOM 885 C C . SER A 1 107 ? 0.670 13.918 -4.219 1.00 76.75 107 SER A C 1
ATOM 887 O O . SER A 1 107 ? 0.917 15.104 -4.435 1.00 76.75 107 SER A O 1
ATOM 889 N N . PHE A 1 108 ? 1.280 12.939 -4.897 1.00 81.19 108 PHE A N 1
ATOM 890 C CA . PHE A 1 108 ? 2.093 13.196 -6.085 1.00 81.19 108 PHE A CA 1
ATOM 891 C C . PHE A 1 108 ? 1.212 13.128 -7.342 1.00 81.19 108 PHE A C 1
ATOM 893 O O . PHE A 1 108 ? 0.047 12.742 -7.311 1.00 81.19 108 PHE A O 1
ATOM 900 N N . ASN A 1 109 ? 1.760 13.546 -8.481 1.00 86.44 109 ASN A N 1
ATOM 901 C CA . ASN A 1 109 ? 1.027 13.598 -9.748 1.00 86.44 109 ASN A CA 1
ATOM 902 C C . ASN A 1 109 ? 0.897 12.235 -10.453 1.00 86.44 109 ASN A C 1
ATOM 904 O O . ASN A 1 109 ? 0.203 12.141 -11.461 1.00 86.44 109 ASN A O 1
ATOM 908 N N . ASN A 1 110 ? 1.575 11.197 -9.957 1.00 93.69 110 ASN A N 1
ATOM 909 C CA . ASN A 1 110 ? 1.663 9.884 -10.595 1.00 93.69 110 ASN A CA 1
ATOM 910 C C . ASN A 1 110 ? 1.293 8.728 -9.651 1.00 93.69 110 ASN A C 1
ATOM 912 O O . ASN A 1 110 ? 1.761 7.603 -9.821 1.00 93.69 110 ASN A O 1
ATOM 916 N N . ASP A 1 111 ? 0.467 8.986 -8.638 1.00 91.75 111 ASP A N 1
ATOM 917 C CA . ASP A 1 111 ? -0.117 7.947 -7.799 1.00 91.75 111 ASP A CA 1
ATOM 918 C C . ASP A 1 111 ? -1.629 8.117 -7.630 1.00 91.75 111 ASP A C 1
ATOM 920 O O . ASP A 1 111 ? -2.138 9.201 -7.369 1.00 91.75 111 ASP A O 1
ATOM 924 N N . LEU A 1 112 ? -2.351 7.009 -7.773 1.00 93.06 112 LEU A N 1
ATOM 925 C CA . LEU A 1 112 ? -3.797 6.927 -7.610 1.00 93.06 112 LEU A CA 1
ATOM 926 C C . LEU A 1 112 ? -4.102 6.038 -6.408 1.00 93.06 112 LEU A C 1
ATOM 928 O O . LEU A 1 112 ? -3.489 4.980 -6.231 1.00 93.06 112 LEU A O 1
ATOM 932 N N . SER A 1 113 ? -5.052 6.467 -5.578 1.00 91.56 113 SER A N 1
ATOM 933 C CA . SER A 1 113 ? -5.507 5.651 -4.453 1.00 91.56 113 SER A CA 1
ATOM 934 C C . SER A 1 113 ? -6.502 4.603 -4.941 1.00 91.56 113 SER A C 1
ATOM 936 O O . SER A 1 113 ? -7.483 4.937 -5.603 1.00 91.56 113 SER A O 1
ATOM 938 N N . ILE A 1 114 ? -6.265 3.346 -4.588 1.00 89.12 114 ILE A N 1
ATOM 939 C CA . ILE A 1 114 ? -7.218 2.247 -4.714 1.00 89.12 114 ILE A CA 1
ATOM 940 C C . ILE A 1 114 ? -7.701 1.847 -3.315 1.00 89.12 114 ILE A C 1
ATOM 942 O O . ILE A 1 114 ? -6.965 2.046 -2.346 1.00 89.12 114 ILE A O 1
ATOM 946 N N . PRO A 1 115 ? -8.916 1.290 -3.178 1.00 83.12 115 PRO A N 1
ATOM 947 C CA . PRO A 1 115 ? -9.428 0.854 -1.884 1.00 83.12 115 PRO A CA 1
ATOM 948 C C . PRO A 1 115 ? -8.458 -0.088 -1.164 1.00 83.12 115 PRO A C 1
ATOM 950 O O . PRO A 1 115 ? -7.758 -0.881 -1.802 1.00 83.12 115 PRO A O 1
ATOM 953 N N . TYR A 1 116 ? -8.440 -0.020 0.171 1.00 80.06 116 TYR A N 1
ATOM 954 C CA . TYR A 1 116 ? -7.697 -0.977 0.986 1.00 80.06 116 TYR A CA 1
ATOM 955 C C . TYR A 1 116 ? -8.091 -2.407 0.582 1.00 80.06 116 TYR A C 1
ATOM 957 O O . TYR A 1 116 ? -9.286 -2.688 0.452 1.00 80.06 116 TYR A O 1
ATOM 965 N N . PRO A 1 117 ? -7.121 -3.324 0.406 1.00 70.50 117 PRO A N 1
ATOM 966 C CA . PRO A 1 117 ? -7.415 -4.740 0.340 1.00 70.50 117 PRO A CA 1
ATOM 967 C C . PRO A 1 117 ? -8.148 -5.102 1.626 1.00 70.50 117 PRO A C 1
ATOM 969 O O . PRO A 1 117 ? -7.607 -4.975 2.724 1.00 70.50 117 PRO A O 1
ATOM 972 N N . THR A 1 118 ? -9.407 -5.481 1.486 1.00 74.38 118 THR A N 1
ATOM 973 C CA . THR A 1 118 ? -10.195 -6.021 2.585 1.00 74.38 118 THR A CA 1
ATOM 974 C C . THR A 1 118 ? -10.208 -7.531 2.442 1.00 74.38 118 THR A C 1
ATOM 976 O O . THR A 1 118 ? -10.049 -8.048 1.339 1.00 74.38 118 THR A O 1
ATOM 979 N N . SER A 1 119 ? -10.481 -8.253 3.523 1.00 75.88 119 SER A N 1
ATOM 980 C CA . SER A 1 119 ? -10.716 -9.702 3.456 1.00 75.88 119 SER A CA 1
ATOM 981 C C . SER A 1 119 ? -12.022 -10.070 2.737 1.00 75.88 119 SER A C 1
ATOM 983 O O . SER A 1 119 ? -12.401 -11.239 2.684 1.00 75.88 119 SER A O 1
ATOM 985 N N . PHE A 1 120 ? -12.724 -9.079 2.181 1.00 80.62 120 PHE A N 1
ATOM 986 C CA . PHE A 1 120 ? -13.893 -9.258 1.346 1.00 80.62 120 PHE A CA 1
ATOM 987 C C . PHE A 1 120 ? -13.478 -9.298 -0.132 1.00 80.62 120 PHE A C 1
ATOM 989 O O . PHE A 1 120 ? -13.232 -8.277 -0.774 1.00 80.62 120 PHE A O 1
ATOM 996 N N . HIS A 1 121 ? -13.419 -10.514 -0.678 1.00 82.81 121 HIS A N 1
ATOM 997 C CA . HIS A 1 121 ? -13.076 -10.787 -2.076 1.00 82.81 121 HIS A CA 1
ATOM 998 C C . HIS A 1 121 ? -14.229 -11.519 -2.785 1.00 82.81 121 HIS A C 1
ATOM 1000 O O . HIS A 1 121 ? -14.162 -12.734 -2.997 1.00 82.81 121 HIS A O 1
ATOM 1006 N N . PRO A 1 122 ? -15.328 -10.821 -3.122 1.00 85.94 122 PRO A N 1
ATOM 1007 C CA . PRO A 1 122 ? -16.455 -11.433 -3.811 1.00 85.94 122 PRO A CA 1
ATOM 1008 C C . PRO A 1 122 ? -16.021 -11.913 -5.202 1.00 85.94 122 PRO A C 1
ATOM 1010 O O . PRO A 1 122 ? -15.389 -11.189 -5.965 1.00 85.94 122 PRO A O 1
ATOM 1013 N N . SER A 1 123 ? -16.371 -13.153 -5.541 1.00 88.31 123 SER A N 1
ATOM 1014 C CA . SER A 1 123 ? -16.062 -13.748 -6.849 1.00 88.31 123 SER A CA 1
ATOM 1015 C C . SER A 1 123 ? -17.078 -13.388 -7.941 1.00 88.31 123 SER A C 1
ATOM 1017 O O . SER A 1 123 ? -16.916 -13.818 -9.079 1.00 88.31 123 SER A O 1
ATOM 1019 N N . SER A 1 124 ? -18.160 -12.690 -7.588 1.00 89.50 124 SER A N 1
ATOM 1020 C CA . SER A 1 124 ? -19.236 -12.281 -8.493 1.00 89.50 124 SER A CA 1
ATOM 1021 C C . SER A 1 124 ? -20.043 -11.126 -7.900 1.00 89.50 124 SER A C 1
ATOM 1023 O O . SER A 1 124 ? -20.100 -10.966 -6.678 1.00 89.50 124 SER A O 1
ATOM 1025 N N . ASP A 1 125 ? -20.738 -10.387 -8.762 1.00 90.75 125 ASP A N 1
ATOM 1026 C CA . ASP A 1 125 ? -21.615 -9.279 -8.362 1.00 90.75 125 ASP A CA 1
ATOM 1027 C C . ASP A 1 125 ? -22.750 -9.747 -7.439 1.00 90.75 125 ASP A C 1
ATOM 1029 O O . ASP A 1 125 ? -23.115 -9.059 -6.492 1.00 90.75 125 ASP A O 1
ATOM 1033 N N . VAL A 1 126 ? -23.246 -10.976 -7.627 1.00 95.62 126 VAL A N 1
ATOM 1034 C CA . VAL A 1 126 ? -24.261 -11.578 -6.743 1.00 95.62 126 VAL A CA 1
ATOM 1035 C C . VAL A 1 126 ? -23.768 -11.659 -5.295 1.00 95.62 126 VAL A C 1
ATOM 1037 O O . VAL A 1 126 ? -24.524 -11.359 -4.376 1.00 95.62 126 VAL A O 1
ATOM 1040 N N . LYS A 1 127 ? -22.491 -12.000 -5.068 1.00 92.25 127 LYS A N 1
ATOM 1041 C CA . LYS A 1 127 ? -21.915 -12.020 -3.712 1.00 92.25 127 LYS A CA 1
ATOM 1042 C C . LYS A 1 127 ? -21.774 -10.616 -3.120 1.00 92.25 127 LYS A C 1
ATOM 1044 O O . LYS A 1 127 ? -21.835 -10.476 -1.902 1.00 92.25 127 LYS A O 1
ATOM 1049 N N . VAL A 1 128 ? -21.594 -9.590 -3.956 1.00 90.50 128 VAL A N 1
ATOM 1050 C CA . VAL A 1 128 ? -21.612 -8.184 -3.518 1.00 90.50 128 VAL A CA 1
ATOM 1051 C C . VAL A 1 128 ? -23.010 -7.803 -3.043 1.00 90.50 128 VAL A C 1
ATOM 1053 O O . VAL A 1 128 ? -23.145 -7.294 -1.934 1.00 90.50 128 VAL A O 1
ATOM 1056 N N . LEU A 1 129 ? -24.042 -8.111 -3.833 1.00 94.25 129 LEU A N 1
ATOM 1057 C CA . LEU A 1 129 ? -25.438 -7.820 -3.489 1.00 94.25 129 LEU A CA 1
ATOM 1058 C C . LEU A 1 129 ? -25.865 -8.536 -2.202 1.00 94.25 129 LEU A C 1
ATOM 1060 O O . LEU A 1 129 ? -26.377 -7.899 -1.287 1.00 94.25 129 LEU A O 1
ATOM 1064 N N . GLN A 1 130 ? -25.56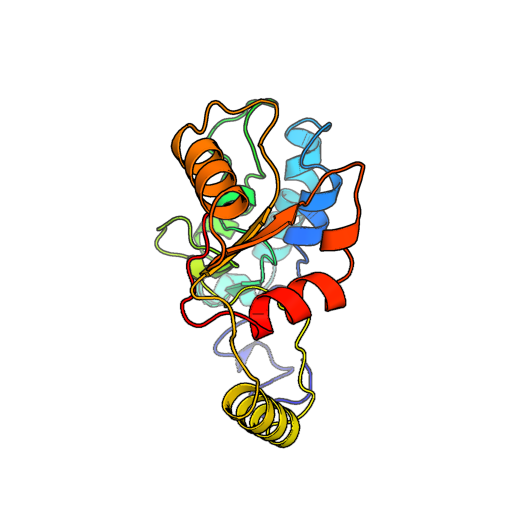0 -9.831 -2.076 1.00 94.38 130 GLN A N 1
ATOM 1065 C CA . GLN A 1 130 ? -25.831 -10.603 -0.856 1.00 94.38 130 GLN A CA 1
ATOM 1066 C C . GLN A 1 130 ? -25.149 -10.001 0.377 1.00 94.38 130 GLN A C 1
ATOM 1068 O O . GLN A 1 130 ? -25.724 -9.969 1.465 1.00 94.38 130 GLN A O 1
ATOM 1073 N N . TRP A 1 131 ? -23.914 -9.519 0.219 1.00 90.31 131 TRP A N 1
ATOM 1074 C CA . TRP A 1 131 ? -23.212 -8.836 1.296 1.00 90.31 131 TRP A CA 1
ATOM 1075 C C . TRP A 1 131 ? -23.894 -7.520 1.670 1.00 90.31 131 TRP A C 1
ATOM 1077 O O . TRP A 1 131 ? -24.120 -7.278 2.851 1.00 90.31 131 TRP A O 1
ATOM 1087 N N . GLN A 1 132 ? -24.266 -6.692 0.691 1.00 91.31 132 GLN A N 1
ATOM 1088 C CA . GLN A 1 132 ? -24.987 -5.440 0.935 1.00 91.31 132 GLN A CA 1
ATOM 1089 C C . GLN A 1 132 ? -26.312 -5.690 1.666 1.00 91.31 132 GLN A C 1
ATOM 1091 O O . GLN A 1 132 ? -26.551 -5.073 2.701 1.00 91.31 132 GLN A O 1
ATOM 1096 N N . GLU A 1 133 ? -27.117 -6.649 1.200 1.00 94.12 133 GLU A N 1
ATOM 1097 C CA . GLU A 1 133 ? -28.385 -7.031 1.835 1.00 94.12 133 GLU A CA 1
ATOM 1098 C C . GLU A 1 133 ? -28.199 -7.488 3.281 1.00 94.12 133 GLU A C 1
ATOM 1100 O O . GLU A 1 133 ? -28.968 -7.088 4.159 1.00 94.12 133 GLU A O 1
ATOM 1105 N N . ARG A 1 134 ? -27.164 -8.295 3.546 1.00 91.44 134 ARG A N 1
ATOM 1106 C CA . ARG A 1 134 ? -26.797 -8.683 4.908 1.00 91.44 134 ARG A CA 1
ATOM 1107 C C . ARG A 1 134 ? -26.474 -7.449 5.748 1.00 91.44 134 ARG A C 1
ATOM 1109 O O . ARG A 1 134 ? -27.085 -7.261 6.791 1.00 91.44 134 ARG A O 1
ATOM 1116 N N . MET A 1 135 ? -25.565 -6.591 5.285 1.00 89.56 135 MET A N 1
ATOM 1117 C CA . MET A 1 135 ? -25.107 -5.408 6.028 1.00 89.56 135 MET A CA 1
ATOM 1118 C C . MET A 1 135 ? -26.221 -4.392 6.325 1.00 89.56 135 MET A C 1
ATOM 1120 O O . MET A 1 135 ? -26.099 -3.645 7.298 1.00 89.56 135 MET A O 1
ATOM 1124 N N . THR A 1 136 ? -27.278 -4.350 5.505 1.00 87.75 136 THR A N 1
ATOM 1125 C CA . THR A 1 136 ? -28.480 -3.530 5.735 1.00 87.75 136 THR A CA 1
ATOM 1126 C C . THR A 1 136 ? -29.366 -4.079 6.857 1.00 87.75 136 THR A C 1
ATOM 1128 O O . THR A 1 136 ? -30.084 -3.308 7.485 1.00 87.75 136 THR A O 1
ATOM 1131 N N . ARG A 1 137 ? -29.326 -5.392 7.118 1.00 91.06 137 ARG A N 1
ATOM 1132 C CA . ARG A 1 137 ? -30.129 -6.062 8.157 1.00 91.06 137 ARG A CA 1
ATOM 1133 C C . ARG A 1 137 ? -29.376 -6.290 9.467 1.00 91.06 137 ARG A C 1
ATOM 1135 O O . ARG A 1 137 ? -30.004 -6.675 10.444 1.00 91.06 137 ARG A O 1
ATOM 1142 N N . GLU A 1 138 ? -28.058 -6.096 9.480 1.00 90.12 138 GLU A N 1
ATOM 1143 C CA . GLU A 1 138 ? -27.255 -6.254 10.696 1.00 90.12 138 GLU A CA 1
ATOM 1144 C C . GLU A 1 138 ? -27.629 -5.201 11.746 1.00 90.12 138 GLU A C 1
ATOM 1146 O O . GLU A 1 138 ? -27.670 -3.998 11.464 1.00 90.12 138 GLU A O 1
ATOM 1151 N N . GLU A 1 139 ? -27.852 -5.660 12.977 1.00 91.06 139 GLU A N 1
ATOM 1152 C CA . GLU A 1 139 ? -28.040 -4.780 14.126 1.00 91.06 139 GLU A CA 1
ATOM 1153 C C . GLU A 1 139 ? -26.715 -4.102 14.494 1.00 91.06 139 GLU A C 1
ATOM 1155 O O . GLU A 1 139 ? -25.665 -4.739 14.608 1.00 91.06 139 GLU A O 1
ATOM 1160 N N . ARG A 1 140 ? -26.765 -2.783 14.703 1.00 92.06 140 ARG A N 1
ATOM 1161 C CA . ARG A 1 140 ? -25.593 -1.948 15.001 1.00 92.06 140 ARG A CA 1
ATOM 1162 C C . ARG A 1 140 ? -25.741 -1.335 16.392 1.00 92.06 140 ARG A C 1
ATOM 1164 O O . ARG A 1 140 ? -26.180 -0.191 16.503 1.00 92.06 140 ARG A O 1
ATOM 1171 N N . PRO A 1 141 ? -25.422 -2.088 17.461 1.00 92.38 141 PRO A N 1
ATOM 1172 C CA . PRO A 1 141 ? -25.606 -1.618 18.832 1.00 92.38 141 PRO A CA 1
ATOM 1173 C C . PRO A 1 141 ? -24.607 -0.523 19.234 1.00 92.38 141 PRO A C 1
ATOM 1175 O O . PRO A 1 141 ? -24.819 0.153 20.239 1.00 92.38 141 PRO A O 1
ATOM 1178 N N . TYR A 1 142 ? -23.520 -0.340 18.478 1.00 93.19 142 TYR A N 1
ATOM 1179 C CA . TYR A 1 142 ? -22.491 0.653 18.771 1.00 93.19 142 TYR A CA 1
ATOM 1180 C C . TYR A 1 142 ? -22.572 1.840 17.806 1.00 93.19 142 TYR A C 1
ATOM 1182 O O . TYR A 1 142 ? -22.818 1.692 16.613 1.00 93.19 142 TYR A O 1
ATOM 1190 N N . LEU A 1 143 ? -22.314 3.044 18.304 1.00 91.00 143 LEU A N 1
ATOM 1191 C CA . LEU A 1 143 ? -22.252 4.249 17.480 1.00 91.00 143 LEU A CA 1
ATOM 1192 C C . LEU A 1 143 ? -20.951 4.288 16.665 1.00 91.00 143 LEU A C 1
ATOM 1194 O O . LEU A 1 143 ? -20.975 4.576 15.469 1.00 91.00 143 LEU A O 1
ATOM 1198 N N . PHE A 1 144 ? -19.838 3.927 17.307 1.00 89.19 144 PHE A N 1
ATOM 1199 C CA . PHE A 1 144 ? -18.502 3.881 16.717 1.00 89.19 144 PHE A CA 1
ATOM 1200 C C . PHE A 1 144 ? -17.787 2.584 17.100 1.00 89.19 144 PHE A C 1
ATOM 1202 O O . PHE A 1 144 ? -18.101 1.948 18.110 1.00 89.19 144 PHE A O 1
ATOM 1209 N N . SER A 1 145 ? -16.774 2.209 16.325 1.00 89.44 145 SER A N 1
ATOM 1210 C CA . SER A 1 145 ? -15.825 1.176 16.729 1.00 89.44 145 SER A CA 1
ATOM 1211 C C . SER A 1 145 ? -14.392 1.650 16.546 1.00 89.44 145 SER A C 1
ATOM 1213 O O . SER A 1 145 ? -14.104 2.490 15.694 1.00 89.44 145 SER A O 1
ATOM 1215 N N . PHE A 1 146 ? -13.490 1.106 17.354 1.00 87.81 146 PHE A N 1
ATOM 1216 C CA . PHE A 1 146 ? -12.068 1.378 17.250 1.00 87.81 146 PHE A CA 1
ATOM 1217 C C . PHE A 1 146 ? -11.301 0.059 17.264 1.00 87.81 146 PHE A C 1
ATOM 1219 O O . PHE A 1 146 ? -11.215 -0.602 18.297 1.00 87.81 146 PHE A O 1
ATOM 1226 N N . ALA A 1 147 ? -10.720 -0.311 16.123 1.00 87.88 147 ALA A N 1
ATOM 1227 C CA . ALA A 1 147 ? -9.812 -1.447 16.009 1.00 87.88 147 ALA A CA 1
ATOM 1228 C C . ALA A 1 147 ? -8.365 -0.955 15.930 1.00 87.88 147 ALA A C 1
ATOM 1230 O O . ALA A 1 147 ? -7.946 -0.343 14.944 1.00 87.88 147 ALA A O 1
ATOM 1231 N N . GLY A 1 148 ? -7.576 -1.202 16.973 1.00 85.62 148 GLY A N 1
ATOM 1232 C CA . GLY A 1 148 ? -6.198 -0.737 16.983 1.00 85.62 148 GLY A CA 1
ATOM 1233 C C . GLY A 1 148 ? -5.451 -0.931 18.291 1.00 85.62 148 GLY A C 1
ATOM 1234 O O . GLY A 1 148 ? -5.996 -1.373 19.295 1.00 85.62 148 GLY A O 1
ATOM 1235 N N . ALA A 1 149 ? -4.172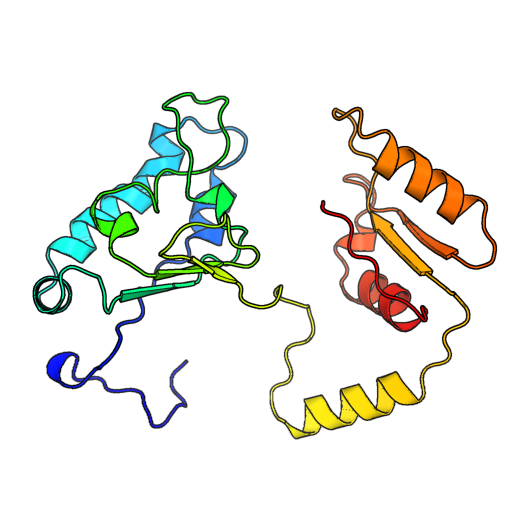 -0.567 18.241 1.00 86.12 149 ALA A N 1
ATOM 1236 C CA . ALA A 1 149 ? -3.259 -0.548 19.376 1.00 86.12 149 ALA A CA 1
ATOM 1237 C C . ALA A 1 149 ? -2.882 0.890 19.747 1.00 86.12 149 ALA A C 1
ATOM 1239 O O . ALA A 1 149 ? -2.925 1.782 18.885 1.00 86.12 149 ALA A O 1
ATOM 1240 N N . LEU A 1 150 ? -2.420 1.085 20.982 1.00 82.19 150 LEU A N 1
ATOM 1241 C CA . LEU A 1 150 ? -1.508 2.183 21.294 1.00 82.19 150 LEU A CA 1
ATOM 1242 C C . LEU A 1 150 ? -0.202 1.973 20.52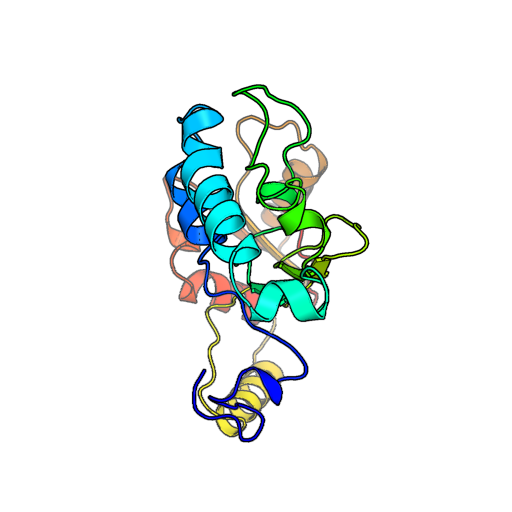2 1.00 82.19 150 LEU A C 1
ATOM 1244 O O . LEU A 1 150 ? 0.205 0.842 20.260 1.00 82.19 150 LEU A O 1
ATOM 1248 N N . ARG A 1 151 ? 0.459 3.064 20.146 1.00 71.75 151 ARG A N 1
ATOM 1249 C CA . ARG A 1 151 ? 1.788 3.002 19.538 1.00 71.75 151 ARG A CA 1
ATOM 1250 C C . ARG A 1 151 ? 2.824 3.190 20.654 1.00 71.75 151 ARG A C 1
ATOM 1252 O O . ARG A 1 151 ? 2.875 4.287 21.203 1.00 71.75 151 ARG A O 1
ATOM 1259 N N . PRO A 1 152 ? 3.647 2.176 20.985 1.00 64.50 152 PRO A N 1
ATOM 1260 C CA . PRO A 1 152 ? 4.557 2.238 22.135 1.00 64.50 152 PRO A CA 1
ATOM 1261 C C . PRO A 1 152 ? 5.557 3.398 22.070 1.00 64.50 152 PRO A C 1
ATOM 1263 O O . PRO A 1 152 ? 5.967 3.927 23.095 1.00 64.50 152 PRO A O 1
ATOM 1266 N N . THR A 1 153 ? 5.942 3.798 20.856 1.00 64.19 153 THR A N 1
ATOM 1267 C CA . THR A 1 153 ? 7.003 4.778 20.598 1.00 64.19 153 THR A CA 1
ATOM 1268 C C . THR A 1 153 ? 6.497 6.137 20.120 1.00 64.19 153 THR A C 1
ATOM 1270 O O . THR A 1 153 ? 7.301 7.055 19.980 1.00 64.19 153 THR A O 1
ATOM 1273 N N . SER A 1 154 ? 5.193 6.307 19.865 1.00 62.00 154 SER A N 1
ATOM 1274 C CA . SER A 1 154 ? 4.654 7.599 19.425 1.00 62.00 154 SER A CA 1
ATOM 1275 C C . SER A 1 154 ? 3.770 8.214 20.499 1.00 62.00 154 SER A C 1
ATOM 1277 O O . SER A 1 154 ? 2.739 7.640 20.851 1.00 62.00 154 SER A O 1
ATOM 1279 N N . GLN A 1 155 ? 4.118 9.424 20.934 1.00 63.31 155 GLN A N 1
ATOM 1280 C CA . GLN A 1 155 ? 3.210 10.314 21.653 1.00 63.31 155 GLN A CA 1
ATOM 1281 C C . GLN A 1 155 ? 2.141 10.824 20.676 1.00 63.31 155 GLN A C 1
ATOM 1283 O O . GLN A 1 155 ? 2.187 11.967 20.239 1.00 63.31 155 GLN A O 1
ATOM 1288 N N . ASP A 1 156 ? 1.216 9.960 20.261 1.00 69.38 156 ASP A N 1
ATOM 1289 C CA . ASP A 1 156 ? 0.003 10.376 19.557 1.00 69.38 156 ASP A CA 1
ATOM 1290 C C . ASP A 1 156 ? -1.088 10.581 20.621 1.00 69.38 156 ASP A C 1
ATOM 1292 O O . ASP A 1 156 ? -1.778 9.616 20.995 1.00 69.38 156 ASP A O 1
ATOM 1296 N N . PRO A 1 157 ? -1.201 11.799 21.196 1.00 80.44 157 PRO A N 1
ATOM 1297 C CA . PRO A 1 157 ? -2.148 12.061 22.271 1.00 80.44 157 PRO A CA 1
ATOM 1298 C C . PRO A 1 157 ? -3.582 11.866 21.787 1.00 80.44 157 PRO A C 1
ATOM 1300 O O . PRO A 1 157 ? -4.417 11.396 22.552 1.00 80.44 157 PRO A O 1
ATOM 1303 N N . LEU A 1 158 ? -3.856 12.142 20.507 1.00 85.19 158 LEU A N 1
ATOM 1304 C CA . LEU A 1 158 ? -5.184 11.987 19.934 1.00 85.19 158 LEU A CA 1
ATOM 1305 C C . LEU A 1 158 ? -5.580 10.513 19.884 1.00 85.19 158 LEU A C 1
ATOM 1307 O O . LEU A 1 158 ? -6.646 10.152 20.370 1.00 85.19 158 LEU A O 1
ATOM 1311 N N . ARG A 1 159 ? -4.723 9.641 19.343 1.00 85.50 159 ARG A N 1
ATOM 1312 C CA . ARG A 1 159 ? -5.010 8.199 19.289 1.00 85.50 159 ARG A CA 1
ATOM 1313 C C . ARG A 1 159 ? -5.190 7.602 20.682 1.00 85.50 159 ARG A C 1
ATOM 1315 O O . ARG A 1 159 ? -6.088 6.789 20.887 1.00 85.50 159 ARG A O 1
ATOM 1322 N N . THR A 1 160 ? -4.342 8.009 21.623 1.00 87.06 160 THR A N 1
ATOM 1323 C CA . THR A 1 160 ? -4.415 7.561 23.019 1.00 87.06 160 THR A CA 1
ATOM 1324 C C . THR A 1 160 ? -5.735 7.977 23.661 1.00 87.06 160 THR A C 1
ATOM 1326 O O . THR A 1 160 ? -6.423 7.147 24.254 1.00 87.06 160 THR A O 1
ATOM 1329 N N . GLU A 1 161 ? -6.126 9.237 23.484 1.00 89.69 161 GLU A N 1
ATOM 1330 C CA . GLU A 1 161 ? -7.370 9.771 24.027 1.00 89.69 161 GLU A CA 1
ATOM 1331 C C . GLU A 1 161 ? -8.603 9.136 23.362 1.00 89.69 161 GLU A C 1
ATOM 1333 O O . GLU A 1 161 ? -9.534 8.749 24.060 1.00 89.69 161 GLU A O 1
ATOM 1338 N N . LEU A 1 162 ? -8.589 8.909 22.043 1.00 89.81 162 LEU A N 1
ATOM 1339 C CA . LEU A 1 162 ? -9.668 8.209 21.330 1.00 89.81 162 LEU A CA 1
ATOM 1340 C C . LEU A 1 162 ? -9.865 6.773 21.831 1.00 89.81 162 LEU A C 1
ATOM 1342 O O . LEU A 1 162 ? -10.999 6.334 22.024 1.00 89.81 162 LEU A O 1
ATOM 1346 N N . ILE A 1 163 ? -8.771 6.038 22.064 1.00 90.25 163 ILE A N 1
ATOM 1347 C CA . ILE A 1 163 ? -8.835 4.687 22.638 1.00 90.25 163 ILE A CA 1
ATOM 1348 C C . ILE A 1 163 ? -9.443 4.742 24.037 1.00 90.25 163 ILE A C 1
ATOM 1350 O O . ILE A 1 163 ? -10.366 3.982 24.325 1.00 90.25 163 ILE A O 1
ATOM 1354 N N . LYS A 1 164 ? -8.965 5.660 24.883 1.00 91.44 164 LYS A N 1
ATOM 1355 C CA . LYS A 1 164 ? -9.463 5.830 26.249 1.00 91.44 164 LYS A CA 1
ATOM 1356 C C . LYS A 1 164 ? -10.957 6.158 26.261 1.00 91.44 164 LYS A C 1
ATOM 1358 O O . LYS A 1 164 ? -11.716 5.477 26.943 1.00 91.44 164 LYS A O 1
ATOM 1363 N N . GLN A 1 165 ? -11.390 7.128 25.456 1.00 92.69 165 GLN A N 1
ATOM 1364 C CA . GLN A 1 165 ? -12.800 7.504 25.326 1.00 92.69 165 GLN A CA 1
ATOM 1365 C C . GLN A 1 165 ? -13.661 6.333 24.846 1.00 92.69 165 GLN A C 1
ATOM 1367 O O . GLN A 1 165 ? -14.733 6.092 25.405 1.00 92.69 165 GLN A O 1
ATOM 1372 N N . CYS A 1 166 ? -13.180 5.563 23.863 1.00 92.62 166 CYS A N 1
ATOM 1373 C CA . CYS A 1 166 ? -13.886 4.382 23.378 1.00 92.62 166 CYS A CA 1
ATOM 1374 C C . CYS A 1 166 ? -14.025 3.310 24.468 1.00 92.62 166 CYS A C 1
ATOM 1376 O O . CYS A 1 166 ? -15.107 2.765 24.652 1.00 92.62 166 CYS A O 1
ATOM 1378 N N . GLN A 1 167 ? -12.961 3.038 25.227 1.00 92.75 167 GLN A N 1
ATOM 1379 C CA . GLN A 1 167 ? -12.979 2.061 26.319 1.00 92.75 167 GLN A CA 1
ATOM 1380 C C . GLN A 1 167 ? -13.912 2.464 27.470 1.00 92.75 167 GLN A C 1
ATOM 1382 O O . GLN A 1 167 ? -14.477 1.592 28.124 1.00 92.75 167 GLN A O 1
ATOM 1387 N N . THR A 1 168 ? -14.085 3.765 27.717 1.00 95.19 168 THR A N 1
ATOM 1388 C CA . THR A 1 168 ? -14.986 4.278 28.763 1.00 95.19 168 THR A CA 1
ATOM 1389 C C . THR A 1 168 ? -16.440 4.433 28.316 1.00 95.19 168 THR A C 1
ATOM 1391 O O . THR A 1 168 ? -17.311 4.645 29.155 1.00 95.19 168 THR A O 1
ATOM 1394 N N . SER A 1 169 ? -16.719 4.360 27.012 1.00 94.38 169 SER A N 1
ATOM 1395 C CA . SER A 1 169 ? -18.057 4.578 26.462 1.00 94.38 169 SER A CA 1
ATOM 1396 C C . SER A 1 169 ? -18.808 3.263 26.260 1.00 94.38 169 SER A C 1
ATOM 1398 O O . SER A 1 169 ? -18.286 2.317 25.677 1.00 94.38 169 SER A O 1
ATOM 1400 N N . THR A 1 170 ? -20.085 3.227 26.640 1.00 94.31 170 THR A N 1
ATOM 1401 C CA . THR A 1 170 ? -20.984 2.101 26.331 1.00 94.31 170 THR A CA 1
ATOM 1402 C C . THR A 1 170 ? -21.412 2.066 24.862 1.00 94.31 170 THR A C 1
ATOM 1404 O O . THR A 1 170 ? -21.869 1.032 24.381 1.00 94.31 170 THR A O 1
ATOM 1407 N N . THR A 1 171 ? -21.243 3.171 24.129 1.00 93.00 171 THR A N 1
ATOM 1408 C CA . THR A 1 171 ? -21.622 3.294 22.714 1.00 93.00 171 THR A CA 1
ATOM 1409 C C . THR A 1 171 ? -20.469 3.004 21.754 1.00 93.00 171 THR A C 1
ATOM 1411 O O . THR A 1 171 ? -20.666 3.079 20.541 1.00 93.00 171 THR A O 1
ATOM 1414 N N . CYS A 1 172 ? -19.275 2.666 22.256 1.00 93.12 172 CYS A N 1
ATOM 1415 C CA . CYS A 1 172 ? -18.115 2.347 21.428 1.00 93.12 172 CYS A CA 1
ATOM 1416 C C . CYS A 1 172 ? -17.672 0.893 21.591 1.00 93.12 172 CYS A C 1
ATOM 1418 O O . CYS A 1 172 ? -17.558 0.381 22.705 1.00 93.12 172 CYS A O 1
ATOM 1420 N N . LYS A 1 173 ? -17.354 0.230 20.474 1.00 92.62 173 LYS A N 1
ATOM 1421 C CA . LYS A 1 173 ? -16.722 -1.094 20.494 1.00 92.62 173 LYS A CA 1
ATOM 1422 C C . LYS A 1 173 ? -15.220 -0.990 20.270 1.00 92.62 173 LYS A C 1
ATOM 1424 O O . LYS A 1 173 ? -14.773 -0.749 19.150 1.00 92.62 173 LYS A O 1
ATOM 1429 N N . PHE A 1 174 ? -14.438 -1.237 21.317 1.00 91.31 174 PHE A N 1
ATOM 1430 C CA . PHE A 1 174 ? -12.983 -1.328 21.215 1.00 91.31 174 PHE A CA 1
ATOM 1431 C C . PHE A 1 174 ? -12.523 -2.756 20.874 1.00 91.31 174 PHE A C 1
ATOM 1433 O O . PHE A 1 174 ? -12.924 -3.721 21.528 1.00 91.31 174 PHE A O 1
ATOM 1440 N N . LEU A 1 175 ? -11.650 -2.880 19.874 1.00 90.94 175 LEU A N 1
ATOM 1441 C CA . LEU A 1 175 ? -10.911 -4.092 19.525 1.00 90.94 175 LEU A CA 1
ATOM 1442 C C . LEU A 1 175 ? -9.413 -3.812 19.664 1.00 90.94 175 LEU A C 1
ATOM 1444 O O . LEU A 1 175 ? -8.795 -3.196 18.793 1.00 90.94 175 LEU A O 1
ATOM 1448 N N . GLY A 1 176 ? -8.839 -4.260 20.779 1.00 88.75 176 GLY A N 1
ATOM 1449 C CA . GLY A 1 176 ? -7.421 -4.082 21.070 1.00 88.75 176 GLY A CA 1
ATOM 1450 C C . GLY A 1 176 ? -6.550 -4.963 20.183 1.00 88.75 176 GLY A C 1
ATOM 1451 O O . GLY A 1 176 ? -6.527 -6.181 20.347 1.00 88.75 176 GLY A O 1
ATOM 1452 N N . CYS A 1 177 ? -5.808 -4.339 19.274 1.00 86.25 177 CYS A N 1
ATOM 1453 C CA . CYS A 1 177 ? -4.745 -5.004 18.527 1.00 86.25 177 CYS A CA 1
ATOM 1454 C C . CYS A 1 177 ? -3.443 -4.900 19.327 1.00 86.25 177 CYS A C 1
ATOM 1456 O O . CYS A 1 177 ? -3.153 -3.842 19.877 1.00 86.25 177 CYS A O 1
ATOM 1458 N N . SER A 1 178 ? -2.638 -5.955 19.383 1.00 80.25 178 SER A N 1
ATOM 1459 C CA . SER A 1 178 ? -1.289 -5.904 19.963 1.00 80.25 178 SER A CA 1
ATOM 1460 C C . SER A 1 178 ? -0.393 -6.897 19.224 1.00 80.25 178 SER A C 1
ATOM 1462 O O . SER A 1 178 ? -0.918 -7.905 18.752 1.00 80.25 178 SER A O 1
ATOM 1464 N N . PRO A 1 179 ? 0.931 -6.679 19.134 1.00 71.81 179 PRO A N 1
ATOM 1465 C CA . PRO A 1 179 ? 1.856 -7.720 18.681 1.00 71.81 179 PRO A CA 1
ATOM 1466 C C . PRO A 1 179 ? 1.678 -9.046 19.442 1.00 71.81 179 PRO A C 1
ATOM 1468 O O . PRO A 1 179 ? 1.747 -10.116 18.840 1.00 71.81 179 PRO A O 1
ATOM 1471 N N . ASP A 1 180 ? 1.355 -8.967 20.736 1.00 76.69 180 ASP A N 1
ATOM 1472 C CA . ASP A 1 180 ? 1.126 -10.133 21.602 1.00 76.69 180 ASP A CA 1
ATOM 1473 C C . ASP A 1 180 ? -0.295 -10.704 21.475 1.00 76.69 180 ASP A C 1
ATOM 1475 O O . ASP A 1 180 ? -0.574 -11.817 21.917 1.00 76.69 180 ASP A O 1
ATOM 1479 N N . ASN A 1 181 ? -1.214 -9.947 20.866 1.00 74.44 181 ASN A N 1
ATOM 1480 C CA . ASN A 1 181 ? -2.613 -10.316 20.706 1.00 74.44 181 ASN A CA 1
ATOM 1481 C C . ASN A 1 181 ? -3.036 -10.242 19.233 1.00 74.44 181 ASN A C 1
ATOM 1483 O O . ASN A 1 181 ? -3.501 -9.210 18.738 1.00 74.44 181 ASN A O 1
ATOM 1487 N N . LYS A 1 182 ? -2.942 -11.391 18.557 1.00 80.19 182 LYS A N 1
ATOM 1488 C CA . LYS A 1 182 ? -3.255 -11.578 17.131 1.00 80.19 182 LYS A CA 1
ATOM 1489 C C . LYS A 1 182 ? -4.748 -11.516 16.790 1.00 80.19 182 LYS A C 1
ATOM 1491 O O . LYS A 1 182 ? -5.140 -11.866 15.682 1.00 80.19 182 LYS A O 1
ATOM 1496 N N . VAL A 1 183 ? -5.607 -11.060 17.704 1.00 85.81 183 VAL A N 1
ATOM 1497 C CA . VAL A 1 183 ? -7.052 -10.921 17.458 1.00 85.81 183 VAL A CA 1
ATOM 1498 C C . VAL A 1 183 ? -7.342 -10.098 16.200 1.00 85.81 183 VAL A C 1
ATOM 1500 O O . VAL A 1 183 ? -8.272 -10.434 15.475 1.00 85.81 183 VAL A O 1
ATOM 1503 N N . CYS A 1 184 ? -6.535 -9.077 15.900 1.00 86.00 184 CYS A N 1
ATOM 1504 C CA . CYS A 1 184 ? -6.695 -8.263 14.690 1.00 86.00 184 CYS A CA 1
ATOM 1505 C C . CYS A 1 184 ? -6.058 -8.854 13.424 1.00 86.00 184 CYS A C 1
ATOM 1507 O O . CYS A 1 184 ? -6.262 -8.298 12.345 1.00 86.00 184 CYS A O 1
ATOM 1509 N N . ASP A 1 185 ? -5.288 -9.936 13.546 1.00 84.00 185 ASP A N 1
ATOM 1510 C CA . ASP A 1 185 ? -4.738 -10.661 12.398 1.00 84.00 185 ASP A CA 1
ATOM 1511 C C . ASP A 1 185 ? -5.773 -11.640 11.827 1.00 84.00 185 ASP A C 1
AT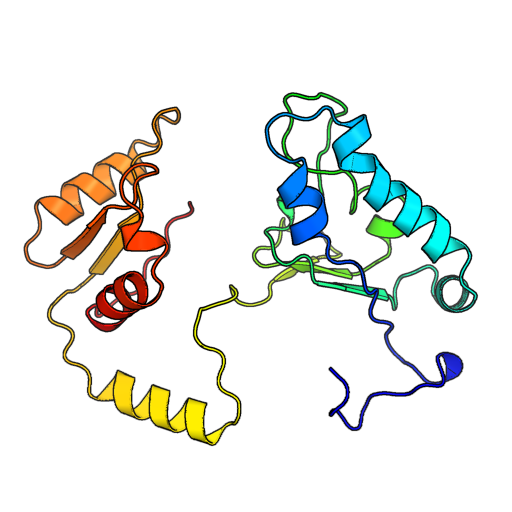OM 1513 O O . ASP A 1 185 ? -5.722 -11.975 10.644 1.00 84.00 185 ASP A O 1
ATOM 1517 N N . ASP A 1 186 ? -6.746 -12.061 12.645 1.00 86.88 186 ASP A N 1
ATOM 1518 C CA . ASP A 1 186 ? -7.927 -12.777 12.176 1.00 86.88 186 ASP A CA 1
ATOM 1519 C C . ASP A 1 186 ? -8.950 -11.779 11.599 1.00 86.88 186 ASP A C 1
ATOM 1521 O O . ASP A 1 186 ? -9.554 -10.985 12.338 1.00 86.88 186 ASP A O 1
ATOM 1525 N N . PRO A 1 187 ? -9.202 -11.822 10.279 1.00 84.25 187 PRO A N 1
ATOM 1526 C CA . PRO A 1 187 ? -10.125 -10.898 9.645 1.00 84.25 187 PRO A CA 1
ATOM 1527 C C . PRO A 1 187 ? -11.561 -11.046 10.144 1.00 84.25 187 PRO A C 1
ATOM 1529 O O . PRO A 1 187 ? -12.316 -10.079 10.082 1.00 84.25 187 PRO A O 1
ATOM 1532 N N . ILE A 1 188 ? -11.958 -12.208 10.669 1.00 87.44 188 ILE A N 1
ATOM 1533 C CA . ILE A 1 188 ? -13.309 -12.418 11.198 1.00 87.44 188 ILE A CA 1
ATOM 1534 C C . ILE A 1 188 ? -13.557 -11.504 12.400 1.00 87.44 188 ILE A C 1
ATOM 1536 O O . ILE A 1 188 ? -14.636 -10.922 12.512 1.00 87.44 188 ILE A O 1
ATOM 1540 N N . ASN A 1 189 ? -12.569 -11.327 13.278 1.00 88.94 189 ASN A N 1
ATOM 1541 C CA . ASN A 1 189 ? -12.715 -10.486 14.467 1.00 88.94 189 ASN A CA 1
ATOM 1542 C C . ASN A 1 189 ? -12.849 -9.009 14.102 1.00 88.94 189 ASN A C 1
ATOM 1544 O O . ASN A 1 189 ? -13.728 -8.321 14.624 1.00 88.94 189 ASN A O 1
ATOM 1548 N N . VAL A 1 190 ? -12.020 -8.540 13.167 1.00 86.19 190 VAL A N 1
ATOM 1549 C CA . VAL A 1 190 ? -12.102 -7.166 12.661 1.00 86.19 190 VAL A CA 1
ATOM 1550 C C . VAL A 1 190 ? -13.450 -6.949 11.977 1.00 86.19 190 VAL A C 1
ATOM 1552 O O . VAL A 1 190 ? -14.161 -6.013 12.324 1.00 86.19 190 VAL A O 1
ATOM 1555 N N . MET A 1 191 ? -13.866 -7.851 11.084 1.00 85.75 191 MET A N 1
ATOM 1556 C CA . MET A 1 191 ? -15.139 -7.730 10.368 1.00 85.75 191 MET A CA 1
ATOM 1557 C C . MET A 1 191 ? -16.355 -7.748 11.300 1.00 85.75 191 MET A C 1
ATOM 1559 O O . MET A 1 191 ? -17.265 -6.956 11.089 1.00 85.75 191 MET A O 1
ATOM 1563 N N . LYS A 1 192 ? -16.369 -8.580 12.351 1.00 87.62 192 LYS A N 1
ATOM 1564 C CA . LYS A 1 192 ? -17.446 -8.587 13.361 1.00 87.62 192 LYS A CA 1
ATOM 1565 C C . LYS A 1 192 ? -17.596 -7.232 14.044 1.00 87.62 192 LYS A C 1
ATOM 1567 O O . LYS A 1 192 ? -18.706 -6.740 14.215 1.00 87.62 192 LYS A O 1
ATOM 1572 N N . VAL A 1 193 ? -16.476 -6.620 14.423 1.00 88.31 193 VAL A N 1
ATOM 1573 C CA . VAL A 1 193 ? -16.491 -5.284 15.024 1.00 88.31 193 VAL A CA 1
ATOM 1574 C C . VAL A 1 193 ? -16.956 -4.262 14.000 1.00 88.31 193 VAL A C 1
ATOM 1576 O O . VAL A 1 193 ? -17.827 -3.453 14.325 1.00 88.31 193 VAL A O 1
ATOM 1579 N N . LEU A 1 194 ? -16.474 -4.358 12.754 1.00 84.19 194 LEU A N 1
ATOM 1580 C CA . LEU A 1 194 ? -16.847 -3.405 11.717 1.00 84.19 194 LEU A CA 1
ATOM 1581 C C . LEU A 1 194 ? -18.323 -3.499 11.282 1.00 84.19 194 LEU A C 1
ATOM 1583 O O . LEU A 1 194 ? -18.917 -2.526 10.829 1.00 84.19 194 LEU A O 1
ATOM 1587 N N . GLN A 1 195 ? -18.938 -4.667 11.449 1.00 86.88 195 GLN A N 1
ATOM 1588 C CA . GLN A 1 195 ? -20.364 -4.887 11.205 1.00 86.88 195 GLN A CA 1
ATOM 1589 C C . GLN A 1 195 ? -21.264 -4.261 12.273 1.00 86.88 195 GLN A C 1
ATOM 1591 O O . GLN A 1 195 ? -22.415 -3.949 11.988 1.00 86.88 195 GLN A O 1
ATOM 1596 N N . SER A 1 196 ? -20.737 -4.058 13.482 1.00 86.88 196 SER A N 1
ATOM 1597 C CA . SER A 1 196 ? -21.524 -3.735 14.677 1.00 86.88 196 SER A CA 1
ATOM 1598 C C . SER A 1 196 ? -21.695 -2.236 14.972 1.00 86.88 196 SER A C 1
ATOM 1600 O O . SER A 1 196 ? -22.331 -1.896 15.970 1.00 86.88 196 SER A O 1
ATOM 1602 N N . TYR A 1 197 ? -21.143 -1.338 14.141 1.00 84.00 197 TYR A N 1
ATOM 1603 C CA . TYR A 1 197 ? -21.180 0.115 14.371 1.00 84.00 197 TYR A CA 1
ATOM 1604 C C . TYR A 1 197 ? -21.985 0.896 13.325 1.00 84.00 197 TYR A C 1
ATOM 1606 O O . TYR A 1 197 ? -22.144 0.438 12.194 1.00 84.00 197 TYR A O 1
ATOM 1614 N N . VAL A 1 198 ? -22.456 2.096 13.681 1.00 78.44 198 VAL A N 1
ATOM 1615 C CA . VAL A 1 198 ? -23.237 2.984 12.796 1.00 78.44 198 VAL A CA 1
ATOM 1616 C C . VAL A 1 198 ? -22.360 3.910 11.937 1.00 78.44 198 VAL A C 1
ATOM 1618 O O . VAL A 1 198 ? -22.591 4.000 10.733 1.00 78.44 198 VAL A O 1
ATOM 1621 N N . PHE A 1 199 ? -21.346 4.572 12.512 1.00 64.44 199 PHE A N 1
ATOM 1622 C CA . PHE A 1 199 ? -20.479 5.530 11.805 1.00 64.44 199 PHE A CA 1
ATOM 1623 C C . PHE A 1 199 ? -19.024 5.072 11.677 1.00 64.44 199 PHE A C 1
ATOM 1625 O O . PHE A 1 199 ? -18.420 4.607 12.644 1.00 64.44 199 PHE A O 1
ATOM 1632 N N . ASP A 1 200 ? -18.442 5.268 10.491 1.00 51.62 200 ASP A N 1
ATOM 1633 C CA . ASP A 1 200 ? -17.063 4.881 10.190 1.00 51.62 200 ASP A CA 1
ATOM 1634 C C . ASP A 1 200 ? -16.079 6.038 10.423 1.00 51.62 200 ASP A C 1
ATOM 1636 O O . ASP A 1 200 ? -16.210 7.100 9.814 1.00 51.62 200 ASP A O 1
ATOM 1640 N N . TYR A 1 201 ? -15.079 5.833 11.286 1.00 41.78 201 TYR A N 1
ATOM 1641 C CA . TYR A 1 201 ? -13.950 6.752 11.478 1.00 41.78 201 TYR A CA 1
ATOM 1642 C C . TYR A 1 201 ? -12.635 5.960 11.457 1.00 41.78 201 TYR A C 1
ATOM 1644 O O . TYR A 1 201 ? -12.120 5.512 12.483 1.00 41.78 201 TYR A O 1
ATOM 1652 N N . TRP A 1 202 ? -12.055 5.789 10.267 1.00 39.47 202 TRP A N 1
ATOM 1653 C CA . TRP A 1 202 ? -10.732 5.179 10.117 1.00 39.47 202 TRP A CA 1
ATOM 1654 C C . TRP A 1 202 ? -9.628 6.168 10.500 1.00 39.47 202 TRP A C 1
ATOM 1656 O O . TRP A 1 202 ? -9.238 7.030 9.710 1.00 39.47 202 TRP A O 1
ATOM 1666 N N . THR A 1 203 ? -9.069 6.019 11.704 1.00 35.94 203 THR A N 1
ATOM 1667 C CA . THR A 1 203 ? -7.846 6.731 12.106 1.00 35.94 203 THR A CA 1
ATOM 1668 C C . THR A 1 203 ? -6.606 5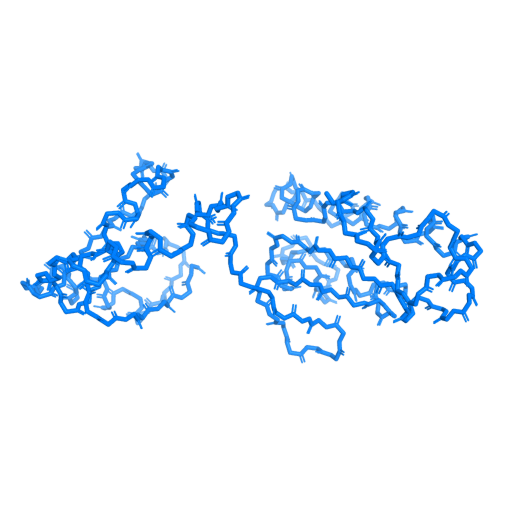.846 11.928 1.00 35.94 203 THR A C 1
ATOM 1670 O O . THR A 1 203 ? -6.539 4.690 12.348 1.00 35.94 203 THR A O 1
ATOM 1673 N N . ARG A 1 204 ? -5.621 6.416 11.228 1.00 39.34 204 ARG A N 1
ATOM 1674 C CA . ARG A 1 204 ? -4.402 5.804 10.668 1.00 39.34 204 ARG A CA 1
ATOM 1675 C C . ARG A 1 204 ? -3.650 4.885 11.655 1.00 39.34 204 ARG A C 1
ATOM 1677 O O . ARG A 1 204 ? -3.372 5.296 12.783 1.00 39.34 204 ARG A O 1
ATOM 1684 N N . ARG A 1 205 ? -3.268 3.680 11.198 1.00 40.31 205 ARG A N 1
ATOM 1685 C CA . ARG A 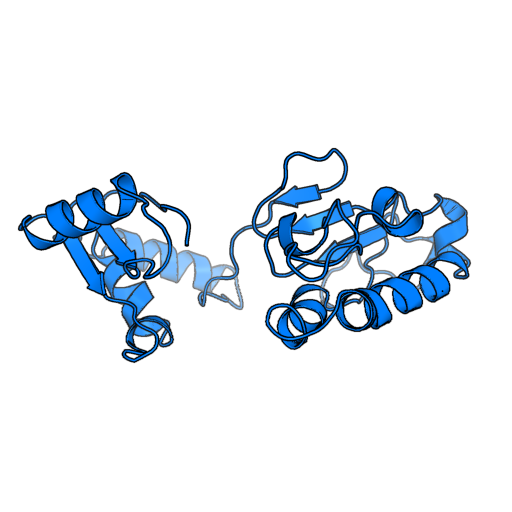1 205 ? -2.255 2.818 11.843 1.00 40.31 205 ARG A CA 1
ATOM 1686 C C . ARG A 1 205 ? -0.896 3.475 11.848 1.00 40.31 205 ARG A C 1
ATOM 1688 O O . ARG A 1 205 ? -0.598 4.252 10.916 1.00 40.31 205 ARG A O 1
#

pLDDT: mean 88.28, std 11.25, range [35.94, 97.44]

Foldseek 3Di:
DPPDPLDDPDLVPHQAAEQPDQQQVLQVVAFPDHAQCSQAVVLVVSLVVQQPDPSCVVQVALRYEYENLAAVLQQPFPDRDRPTGHHVNCVPPNNVNHAYAHCHYPPDPRYDHDHHDAPDDDPDVVVVVVVVVVLVPQAAQAAEEDEEEDDPPDPPVVVVVVQVVLVPDPRYHYHYDDPVDCLVVPSVSVVVRVSRHDDDDDDDD

Radius of gyration: 20.74 Å; chains: 1; bounding box: 51×27×59 Å

Sequence (205 aa):
MKQYKCLTKNSSLASVIFVLFYAGLDVGQYLWDFNIFVRDASPKEQMKWLSKRPEWKRMWGRDHFLVGGRIAWDFRRSLDDDSVWGTKLMLFLEGKNMTLLSIKSASFNNDLSIPYPTSFHPSSDVKVLQWQERMTREERPYLFSFAGALRPTSQDPLRTELIKQCQTSTTCKFLGCSPDNKVCDDPINVMKVLQSYVFDYWTRR

Organism: Quillaja saponaria (NCBI:txid32244)